Protein AF-A0A480KM09-F1 (afdb_monomer_lite)

pLDDT: mean 70.26, std 23.26, range [28.62, 97.62]

InterPro domains:
  IPR019174 NADH dehydrogenase 1, beta subcomplex, subunit 6 [PF09782] (61-188)
  IPR019174 NADH dehydrogenase 1, beta subcomplex, subunit 6 [PTHR15083] (61-188)

Sequence (188 aa):
MPSHYAQIGAARGQDPSDVVTARRSQVSSQGRFAEGEARVCDRTLVQGRAVSCFLGTGGDMSGYTPDEKLRLQQLRELRRRWLKDQELSPREPVLPPRRVWPMEQFWNKFLQDGAPWKNVIYKTYRHSIFAVTHVLIPVWIIHYYLKYHVTAKPYTVVERKPRIFPGDTILETGEVIPLMKEFPDQHH

Foldseek 3Di:
DDDDDDDDDDDDDDDDDDDDDDDDDDDDDDDDDDDDDDDDDDDDDDDDDDPPPPDDDDDDPPPDDPVRVVVVVVVVVVVVVVVVVPPDDPDDPDDDDDDDDPVVVVLVVQCPVVDPVSVVVVVVVVVVVCCCVVPVVVVVVVVVCCVPPQVVDPPSDDDDDDDDDQQDADPVPRDHHHDDDDDDDPDD

Organism: Sus scrofa (NCBI:txid9823)

Secondary structure (DSSP, 8-state):
--------------------------PPP-PPP---------------------------SS---HHHHHHHHHHHHHHHHHHHHTS--S---PPPPP---HHHHHHHHHGGG--HHHHHHHHHHHHHHHHIIIIIHHHHHHHHHIIIIITTSTTSS-PPPPP--TT-B-TTT-PBPPPPPPP-----

Structure (mmCIF, N/CA/C/O backbone):
data_AF-A0A480KM09-F1
#
_entry.id   AF-A0A480KM09-F1
#
loop_
_atom_site.group_PDB
_atom_site.id
_atom_site.type_symbol
_atom_site.label_atom_id
_atom_site.label_alt_id
_atom_site.label_comp_id
_atom_site.label_asym_id
_atom_site.label_entity_id
_atom_site.label_seq_id
_atom_site.pdbx_PDB_ins_code
_atom_site.Cartn_x
_atom_site.Cartn_y
_atom_site.Cartn_z
_atom_site.occupancy
_atom_site.B_iso_or_equiv
_atom_site.auth_seq_id
_atom_site.auth_comp_id
_atom_site.auth_asym_id
_atom_site.auth_atom_id
_atom_site.pdbx_PDB_model_num
ATOM 1 N N . MET A 1 1 ? 49.896 57.449 6.087 1.00 43.19 1 MET A N 1
ATOM 2 C CA . MET A 1 1 ? 48.524 57.996 6.121 1.00 43.19 1 MET A CA 1
ATOM 3 C C . MET A 1 1 ? 47.572 56.892 6.566 1.00 43.19 1 MET A C 1
ATOM 5 O O . MET A 1 1 ? 47.243 56.053 5.738 1.00 43.19 1 MET A O 1
ATOM 9 N N . PRO A 1 2 ? 47.219 56.809 7.860 1.00 48.69 2 PRO A N 1
ATOM 10 C CA . PRO A 1 2 ? 46.234 55.856 8.366 1.00 48.69 2 PRO A CA 1
ATOM 11 C C . PRO A 1 2 ? 44.839 56.503 8.404 1.00 48.69 2 PRO A C 1
ATOM 13 O O . PRO A 1 2 ? 44.710 57.653 8.818 1.00 48.69 2 PRO A O 1
ATOM 16 N N . SER A 1 3 ? 43.804 55.774 7.982 1.00 47.84 3 SER A N 1
ATOM 17 C CA . SER A 1 3 ? 42.405 56.197 8.121 1.00 47.84 3 SER A CA 1
ATOM 18 C C . SER A 1 3 ? 41.703 55.330 9.165 1.00 47.84 3 SER A C 1
ATOM 20 O O . SER A 1 3 ? 41.771 54.103 9.119 1.00 47.84 3 SER A O 1
ATOM 22 N N . HIS A 1 4 ? 41.074 56.015 10.113 1.00 42.47 4 HIS A N 1
ATOM 23 C CA . HIS A 1 4 ? 40.258 55.521 11.217 1.00 42.47 4 HIS A CA 1
ATOM 24 C C . HIS A 1 4 ? 38.780 55.324 10.801 1.00 42.47 4 HIS A C 1
ATOM 26 O O . HIS A 1 4 ? 38.336 55.933 9.831 1.00 42.47 4 HIS A O 1
ATOM 32 N N . TYR A 1 5 ? 38.029 54.605 11.660 1.00 47.50 5 TYR A N 1
ATOM 33 C CA . TYR A 1 5 ? 36.552 54.467 11.766 1.00 47.50 5 TYR A CA 1
ATOM 34 C C . TYR A 1 5 ? 35.869 53.468 10.801 1.00 47.50 5 TYR A C 1
ATOM 36 O O . TYR A 1 5 ? 36.220 53.399 9.635 1.00 47.50 5 TYR A O 1
ATOM 44 N N . ALA A 1 6 ? 34.867 52.658 11.175 1.00 44.81 6 ALA A N 1
ATOM 45 C CA . ALA A 1 6 ? 34.112 52.462 12.417 1.00 44.81 6 ALA A CA 1
ATOM 46 C C . ALA A 1 6 ? 33.395 51.084 12.407 1.00 44.81 6 ALA A C 1
ATOM 48 O O . ALA A 1 6 ? 33.276 50.427 11.378 1.00 44.81 6 ALA A O 1
ATOM 49 N N . GLN A 1 7 ? 32.934 50.707 13.601 1.00 41.19 7 GLN A N 1
ATOM 50 C CA . GLN A 1 7 ? 32.205 49.516 14.061 1.00 41.19 7 GLN A CA 1
ATOM 51 C C . GLN A 1 7 ? 30.908 49.156 13.310 1.00 41.19 7 GLN A C 1
ATOM 53 O O . GLN A 1 7 ? 30.277 50.029 12.729 1.00 41.19 7 GLN A O 1
ATOM 58 N N . ILE A 1 8 ? 30.490 47.885 13.453 1.00 41.28 8 ILE A N 1
ATOM 59 C CA . ILE A 1 8 ? 29.181 47.323 13.904 1.00 41.28 8 ILE A CA 1
ATOM 60 C C . ILE A 1 8 ? 29.336 45.798 13.656 1.00 41.28 8 ILE A C 1
ATOM 62 O O . ILE A 1 8 ? 29.605 45.393 12.536 1.00 41.28 8 ILE A O 1
ATOM 66 N N . GLY A 1 9 ? 29.363 44.869 14.615 1.00 36.62 9 GLY A N 1
ATOM 67 C CA . GLY A 1 9 ? 28.434 44.640 15.716 1.00 36.62 9 GLY A CA 1
ATOM 68 C C . GLY A 1 9 ? 27.6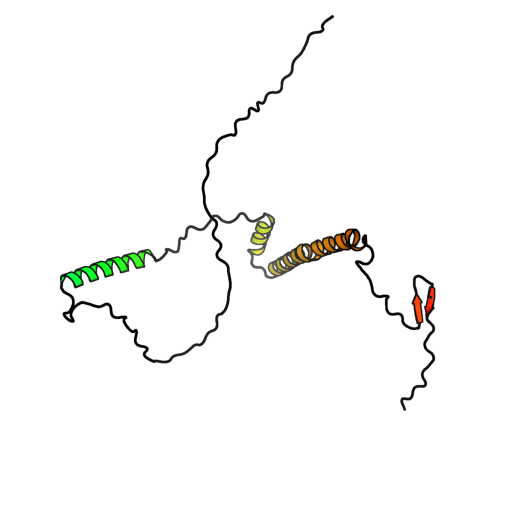08 43.377 15.417 1.00 36.62 9 GLY A C 1
ATOM 69 O O . GLY A 1 9 ? 26.484 43.492 14.947 1.00 36.62 9 GLY A O 1
ATOM 70 N N . ALA A 1 10 ? 28.147 42.176 15.667 1.00 40.09 10 ALA A N 1
ATOM 71 C CA . ALA A 1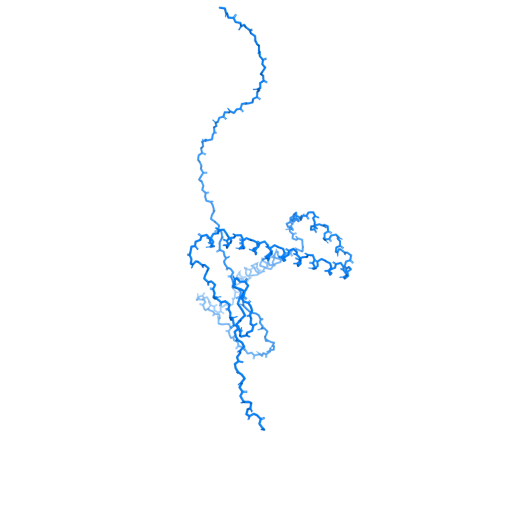 10 ? 27.372 40.931 15.657 1.00 40.09 10 ALA A CA 1
ATOM 72 C C . ALA A 1 10 ? 27.909 39.956 16.715 1.00 40.09 10 ALA A C 1
ATOM 74 O O . ALA A 1 10 ? 28.970 39.355 16.574 1.00 40.09 10 ALA A O 1
ATOM 75 N N . ALA A 1 11 ? 27.155 39.845 17.804 1.00 40.91 11 ALA A N 1
ATOM 76 C CA . ALA A 1 11 ? 27.355 38.886 18.872 1.00 40.91 11 ALA A CA 1
ATOM 77 C C . ALA A 1 11 ? 26.737 37.530 18.501 1.00 40.91 11 ALA A C 1
ATOM 79 O O . ALA A 1 11 ? 25.564 37.478 18.136 1.00 40.91 11 ALA A O 1
ATOM 80 N N . ARG A 1 12 ? 27.481 36.437 18.698 1.00 39.56 12 ARG A N 1
ATOM 81 C CA . ARG A 1 12 ? 27.049 35.268 19.489 1.00 39.56 12 ARG A CA 1
ATOM 82 C C . ARG A 1 12 ? 28.174 34.244 19.565 1.00 39.56 12 ARG A C 1
ATOM 84 O O . ARG A 1 12 ? 28.676 33.788 18.546 1.00 39.56 12 ARG A O 1
ATOM 91 N N . GLY A 1 13 ? 28.551 33.933 20.801 1.00 37.41 13 GLY A N 1
ATOM 92 C CA . GLY A 1 13 ? 29.603 32.992 21.135 1.00 37.41 13 GLY A CA 1
ATOM 93 C C . GLY A 1 13 ? 29.271 31.562 20.726 1.00 37.41 13 GLY A C 1
ATOM 94 O O . GLY A 1 13 ? 28.156 31.076 20.913 1.00 37.41 13 GLY A O 1
ATOM 95 N N . GLN A 1 14 ? 30.294 30.903 20.210 1.00 38.53 14 GLN A N 1
ATOM 96 C CA . GLN A 1 14 ? 30.480 29.469 20.269 1.00 38.53 14 GLN A CA 1
ATOM 97 C C . GLN A 1 14 ? 31.786 29.288 21.022 1.00 38.53 14 GLN A C 1
ATOM 99 O O . GLN A 1 14 ? 32.803 29.813 20.578 1.00 38.53 14 GLN A O 1
ATOM 104 N N . ASP A 1 15 ? 31.743 28.577 22.143 1.00 36.91 15 ASP A N 1
ATOM 105 C CA . ASP A 1 15 ? 32.942 27.930 22.654 1.00 36.91 15 ASP A CA 1
ATOM 106 C C . ASP A 1 15 ? 32.641 26.453 22.949 1.00 36.91 15 ASP A C 1
ATOM 108 O O . ASP A 1 15 ? 31.517 26.124 23.350 1.00 36.91 15 ASP A O 1
ATOM 112 N N . PRO A 1 16 ? 33.606 25.558 22.675 1.00 49.97 16 PRO A N 1
ATOM 113 C CA . PRO A 1 16 ? 33.413 24.121 22.581 1.00 49.97 16 PRO A CA 1
ATOM 114 C C . PRO A 1 16 ? 33.855 23.423 23.871 1.00 49.97 16 PRO A C 1
ATOM 116 O O . PRO A 1 16 ? 34.950 23.670 24.379 1.00 49.97 16 PRO A O 1
ATOM 119 N N . SER A 1 17 ? 33.050 22.506 24.412 1.00 37.66 17 SER A N 1
ATOM 120 C CA . SER A 1 17 ? 33.515 21.590 25.469 1.00 37.66 17 SER A CA 1
ATOM 121 C C . SER A 1 17 ? 32.650 20.326 25.554 1.00 37.66 17 SER A C 1
ATOM 123 O O . SER A 1 17 ? 31.912 20.138 26.512 1.00 37.66 17 SER A O 1
ATOM 125 N N . ASP A 1 18 ? 32.766 19.433 24.569 1.00 34.97 18 ASP A N 1
ATOM 126 C CA . ASP A 1 18 ? 32.239 18.064 24.663 1.00 34.97 18 ASP A CA 1
ATOM 127 C C . ASP A 1 18 ? 33.400 17.066 24.716 1.00 34.97 18 ASP A C 1
ATOM 129 O O . ASP A 1 18 ? 33.858 16.556 23.696 1.00 34.97 18 ASP A O 1
ATOM 133 N N . VAL A 1 19 ? 33.874 16.776 25.929 1.00 46.94 19 VAL A N 1
ATOM 134 C CA . VAL A 1 19 ? 34.605 15.545 26.259 1.00 46.94 19 VAL A CA 1
ATOM 135 C C . VAL A 1 19 ? 34.231 15.174 27.692 1.00 46.94 19 VAL A C 1
ATOM 137 O O . VAL A 1 19 ? 34.624 15.878 28.612 1.00 46.94 19 VAL A O 1
ATOM 140 N N . VAL A 1 20 ? 33.482 14.080 27.881 1.00 41.62 20 VAL A N 1
ATOM 141 C CA . VAL A 1 20 ? 33.712 13.051 28.917 1.00 41.62 20 VAL A CA 1
ATOM 142 C C . VAL A 1 20 ? 32.722 11.888 28.733 1.00 41.62 20 VAL A C 1
ATOM 144 O O . VAL A 1 20 ? 31.513 12.035 28.587 1.00 41.62 20 VAL A O 1
ATOM 147 N N . THR A 1 21 ? 33.323 10.707 28.733 1.00 40.09 21 THR A N 1
ATOM 148 C CA . THR A 1 21 ? 32.829 9.344 28.537 1.00 40.09 21 THR A CA 1
ATOM 149 C C . THR A 1 21 ? 32.043 8.776 29.729 1.00 40.09 21 THR A C 1
ATOM 151 O O . THR A 1 21 ? 32.518 8.879 30.853 1.00 40.09 21 THR A O 1
ATOM 154 N N . ALA A 1 22 ? 30.955 8.027 29.475 1.00 36.47 22 ALA A N 1
ATOM 155 C CA . ALA A 1 22 ? 30.532 6.809 30.213 1.00 36.47 22 ALA A CA 1
ATOM 156 C C . ALA A 1 22 ? 29.313 6.174 29.496 1.00 36.47 22 ALA A C 1
ATOM 158 O O . ALA A 1 22 ? 28.244 6.764 29.441 1.00 36.47 22 ALA A O 1
ATOM 159 N N . ARG A 1 23 ? 29.442 5.091 28.717 1.00 37.97 23 ARG A N 1
ATOM 160 C CA . ARG A 1 23 ? 29.470 3.660 29.102 1.00 37.97 23 ARG A CA 1
ATOM 161 C C . ARG A 1 23 ? 28.280 3.214 29.981 1.00 37.97 23 ARG A C 1
ATOM 163 O O . ARG A 1 23 ? 28.341 3.369 31.192 1.00 37.97 23 ARG A O 1
ATOM 170 N N . ARG A 1 24 ? 27.306 2.502 29.382 1.00 34.34 24 ARG A N 1
ATOM 171 C CA . ARG A 1 24 ? 26.988 1.066 29.633 1.00 34.34 24 ARG A CA 1
ATOM 172 C C . ARG A 1 24 ? 25.489 0.727 29.476 1.00 34.34 24 ARG A C 1
ATOM 174 O O . ARG A 1 24 ? 24.665 1.151 30.267 1.00 34.34 24 ARG A O 1
ATOM 181 N N . SER A 1 25 ? 25.236 -0.158 28.505 1.00 33.28 25 SER A N 1
ATOM 182 C CA . SER A 1 25 ? 24.215 -1.221 28.451 1.00 33.28 25 SER A CA 1
ATOM 183 C C . SER A 1 25 ? 22.726 -0.879 28.581 1.00 33.28 25 SER A C 1
ATOM 185 O O . SER A 1 25 ? 22.243 -0.633 29.674 1.00 33.28 25 SER A O 1
ATOM 187 N N . GLN A 1 26 ? 21.964 -1.181 27.523 1.00 35.34 26 GLN A N 1
ATOM 188 C CA . GLN A 1 26 ? 20.936 -2.224 27.616 1.00 35.34 26 GLN A CA 1
ATOM 189 C C . GLN A 1 26 ? 20.608 -2.812 26.239 1.00 35.34 26 GLN A C 1
ATOM 191 O O . GLN A 1 26 ? 20.484 -2.112 25.239 1.00 35.34 26 GLN A O 1
ATOM 196 N N . VAL A 1 27 ? 20.571 -4.142 26.215 1.00 36.59 27 VAL A N 1
ATOM 197 C CA . VAL A 1 27 ? 20.372 -5.001 25.052 1.00 36.59 27 VAL A CA 1
ATOM 198 C C . VAL A 1 27 ? 18.883 -5.104 24.746 1.00 36.59 27 VAL A C 1
ATOM 200 O O . VAL A 1 27 ? 18.067 -5.345 25.633 1.00 36.59 27 VAL A O 1
ATOM 203 N N . SER A 1 28 ? 18.581 -4.925 23.463 1.00 34.41 28 SER A N 1
ATOM 204 C CA . SER A 1 28 ? 17.284 -5.105 22.829 1.00 34.41 28 SER A CA 1
ATOM 205 C C . SER A 1 28 ? 16.846 -6.565 22.856 1.00 34.41 28 SER A C 1
ATOM 207 O O . SER A 1 28 ? 17.596 -7.480 22.521 1.00 34.41 28 SER A O 1
ATOM 209 N N . SER A 1 29 ? 15.576 -6.729 23.191 1.00 35.38 29 SER A N 1
ATOM 210 C CA . SER A 1 29 ? 14.721 -7.875 22.939 1.00 35.38 29 SER A CA 1
ATOM 211 C C . SER A 1 29 ? 14.663 -8.231 21.448 1.00 35.38 29 SER A C 1
ATOM 213 O O . SER A 1 29 ? 14.560 -7.359 20.584 1.00 35.38 29 SER A O 1
ATOM 215 N N . GLN A 1 30 ? 14.682 -9.531 21.151 1.00 31.77 30 GLN A N 1
ATOM 216 C CA . GLN A 1 30 ? 14.296 -10.082 19.853 1.00 31.77 30 GLN A CA 1
ATOM 217 C C . GLN A 1 30 ? 13.555 -11.408 20.092 1.00 31.77 30 GLN A C 1
ATOM 219 O O . GLN A 1 30 ? 14.161 -12.467 20.220 1.00 31.77 30 GLN A O 1
ATOM 224 N N . GLY A 1 31 ? 12.227 -11.326 20.211 1.00 29.80 31 GLY A N 1
ATOM 225 C CA . GLY A 1 31 ? 11.305 -12.461 20.168 1.00 29.80 31 GLY A CA 1
ATOM 226 C C . GLY A 1 31 ? 10.630 -12.492 18.801 1.00 29.80 31 GLY A C 1
ATOM 227 O O . GLY A 1 31 ? 10.033 -11.502 18.381 1.00 29.80 31 GLY A O 1
ATOM 228 N N . ARG A 1 32 ? 10.805 -13.602 18.085 1.00 31.94 32 ARG A N 1
ATOM 229 C CA . ARG A 1 32 ? 10.383 -13.830 16.702 1.00 31.94 32 ARG A CA 1
ATOM 230 C C . ARG A 1 32 ? 9.040 -14.577 16.688 1.00 31.94 32 ARG A C 1
ATOM 232 O O . ARG A 1 32 ? 8.848 -15.511 17.458 1.00 31.94 32 ARG A O 1
ATOM 239 N N . PHE A 1 33 ? 8.155 -14.117 15.808 1.00 30.61 33 PHE A N 1
ATOM 240 C CA . PHE A 1 33 ? 6.847 -14.655 15.417 1.00 30.61 33 PHE A CA 1
ATOM 241 C C . PHE A 1 33 ? 6.922 -16.020 14.702 1.00 30.61 33 PHE A C 1
ATOM 243 O O . PHE A 1 33 ? 7.859 -16.225 13.930 1.00 30.61 33 PHE A O 1
ATOM 250 N N . ALA A 1 34 ? 5.892 -16.859 14.900 1.00 31.73 34 ALA A N 1
ATOM 251 C CA . ALA A 1 34 ? 5.140 -17.676 13.911 1.00 31.73 34 ALA A CA 1
ATOM 252 C C . ALA A 1 34 ? 4.219 -18.645 14.701 1.00 31.73 34 ALA A C 1
ATOM 254 O O . ALA A 1 34 ? 4.720 -19.387 15.539 1.00 31.73 34 ALA A O 1
ATOM 255 N N . GLU A 1 35 ? 2.889 -18.495 14.737 1.00 33.25 35 GLU A N 1
ATOM 256 C CA . GLU A 1 35 ? 1.835 -18.771 13.726 1.00 33.25 35 GLU A CA 1
ATOM 257 C C . GLU A 1 35 ? 1.414 -20.250 13.575 1.00 33.25 35 GLU A C 1
ATOM 259 O O . GLU A 1 35 ? 2.249 -21.129 13.395 1.00 33.25 35 GLU A O 1
ATOM 264 N N . GLY A 1 36 ? 0.084 -20.459 13.572 1.00 30.16 36 GLY A N 1
ATOM 265 C CA . GLY A 1 36 ? -0.646 -21.699 13.241 1.00 30.16 36 GLY A CA 1
ATOM 266 C C . GLY A 1 36 ? -1.020 -22.537 14.472 1.00 30.16 36 GLY A C 1
ATOM 267 O O . GLY A 1 36 ? -0.167 -22.828 15.291 1.00 30.16 36 GLY A O 1
ATOM 268 N N . GLU A 1 37 ? -2.248 -22.988 14.724 1.00 31.09 37 GLU A N 1
ATOM 269 C CA . GLU A 1 37 ? -3.439 -23.136 13.894 1.00 31.09 37 GLU A CA 1
ATOM 270 C C . GLU A 1 37 ? -4.608 -23.484 14.847 1.00 31.09 37 GLU A C 1
ATOM 272 O O . GLU A 1 37 ? -4.415 -24.193 15.836 1.00 31.09 37 GLU A O 1
ATOM 277 N N . ALA A 1 38 ? -5.817 -22.986 14.584 1.00 37.34 38 ALA A N 1
ATOM 278 C CA . ALA A 1 38 ? -7.008 -23.276 15.382 1.00 37.34 38 ALA A CA 1
ATOM 279 C C . ALA A 1 38 ? -8.089 -23.929 14.513 1.00 37.34 38 ALA A C 1
ATOM 281 O O . ALA A 1 38 ? -8.598 -23.272 13.609 1.00 37.34 38 ALA A O 1
ATOM 282 N N . ARG A 1 39 ? -8.492 -25.167 14.840 1.00 31.14 39 ARG A N 1
ATOM 283 C CA . ARG A 1 39 ? -9.842 -25.747 14.638 1.00 31.14 39 ARG A CA 1
ATOM 284 C C . ARG A 1 39 ? -10.043 -26.868 15.667 1.00 31.14 39 ARG A C 1
ATOM 286 O O . ARG A 1 39 ? -9.277 -27.817 15.700 1.00 31.14 39 ARG A O 1
ATOM 293 N N . VAL A 1 40 ? -10.891 -26.670 16.676 1.00 39.47 40 VAL A N 1
ATOM 294 C CA . VAL A 1 40 ? -12.303 -27.105 16.727 1.00 39.47 40 VAL A CA 1
ATOM 295 C C . VAL A 1 40 ? -12.479 -28.605 16.449 1.00 39.47 40 VAL A C 1
ATOM 297 O O . VAL A 1 40 ? -12.576 -29.025 15.300 1.00 39.47 40 VAL A O 1
ATOM 300 N N . CYS A 1 41 ? -12.626 -29.382 17.525 1.00 28.62 41 CYS A N 1
ATOM 301 C CA . CYS A 1 41 ? -13.571 -30.492 17.585 1.00 28.62 41 CYS A CA 1
ATOM 302 C C . CYS A 1 41 ? -14.257 -30.478 18.952 1.00 28.62 41 CYS A C 1
ATOM 304 O O . CYS A 1 41 ? -13.626 -30.479 20.006 1.00 28.62 41 CYS A O 1
ATOM 306 N N . ASP A 1 42 ? -15.570 -30.374 18.851 1.00 33.38 42 ASP A N 1
ATOM 307 C CA . ASP A 1 42 ? -16.570 -30.433 19.896 1.00 33.38 42 ASP A CA 1
ATOM 308 C C . ASP A 1 42 ? -16.702 -31.871 20.438 1.00 33.38 42 ASP A C 1
ATOM 310 O O . ASP A 1 42 ? -16.251 -32.825 19.804 1.00 33.38 42 ASP A O 1
ATOM 314 N N . ARG A 1 43 ? -17.434 -32.006 21.548 1.00 35.78 43 ARG A N 1
ATOM 315 C CA . ARG A 1 43 ? -18.004 -33.246 22.115 1.00 35.78 43 ARG A CA 1
ATOM 316 C C . ARG A 1 43 ? -17.111 -34.227 22.886 1.00 35.78 43 ARG A C 1
ATOM 318 O O . ARG A 1 43 ? -16.423 -35.082 22.348 1.00 35.78 43 ARG A O 1
ATOM 325 N N . THR A 1 44 ? -17.351 -34.186 24.200 1.00 42.41 44 THR A N 1
ATOM 326 C CA . THR A 1 44 ? -17.763 -35.326 25.039 1.00 42.41 44 THR A CA 1
ATOM 327 C C . THR A 1 44 ? -17.066 -36.661 24.788 1.00 42.41 44 THR A C 1
ATOM 329 O O . THR A 1 44 ? -17.488 -37.412 23.914 1.00 42.41 44 THR A O 1
ATOM 332 N N . LEU A 1 45 ? -16.181 -37.062 25.702 1.00 34.94 45 LEU A N 1
ATOM 333 C CA . LEU A 1 4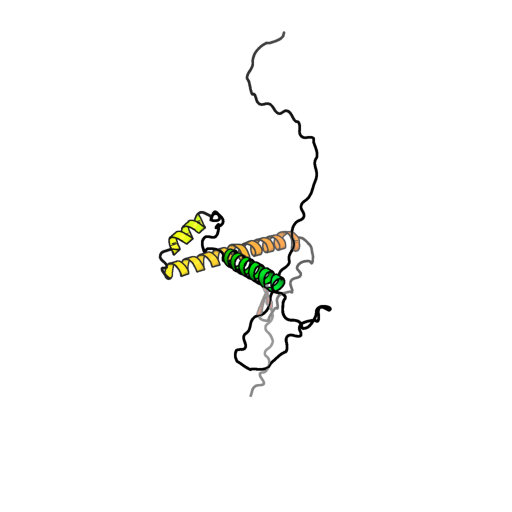5 ? -16.373 -38.346 26.372 1.00 34.94 45 LEU A CA 1
ATOM 334 C C . LEU A 1 45 ? -15.535 -38.456 27.643 1.00 34.94 45 LEU A C 1
ATOM 336 O O . LEU A 1 45 ? -14.333 -38.211 27.676 1.00 34.94 45 LEU A O 1
ATOM 340 N N . VAL A 1 46 ? -16.249 -38.845 28.689 1.00 47.34 46 VAL A N 1
ATOM 341 C CA . VAL A 1 46 ? -15.775 -39.475 29.912 1.00 47.34 46 VAL A CA 1
ATOM 342 C C . VAL A 1 46 ? -14.638 -40.446 29.600 1.00 47.34 46 VAL A C 1
ATOM 344 O O . VAL A 1 46 ? -14.884 -41.496 29.018 1.00 47.34 46 VAL A O 1
ATOM 347 N N . GLN A 1 47 ? -13.417 -40.155 30.045 1.00 36.00 47 GLN A N 1
ATOM 348 C CA . GLN A 1 47 ? -12.502 -41.224 30.431 1.00 36.00 47 GLN A CA 1
ATOM 349 C C . GLN A 1 47 ? -11.386 -40.702 31.322 1.00 36.00 47 GLN A C 1
ATOM 351 O O . GLN A 1 47 ? -10.628 -39.802 30.966 1.00 36.00 47 GLN A O 1
ATOM 356 N N . GLY A 1 48 ? -11.332 -41.286 32.518 1.00 44.28 48 GLY A N 1
ATOM 357 C CA . GLY A 1 48 ? -10.338 -40.996 33.527 1.00 44.28 48 GLY A CA 1
ATOM 358 C C . GLY A 1 48 ? -8.928 -41.122 32.969 1.00 44.28 48 GLY A C 1
ATOM 359 O O . GLY A 1 48 ? -8.533 -42.152 32.427 1.00 44.28 48 GLY A O 1
ATOM 360 N N . ARG A 1 49 ? -8.148 -40.066 33.163 1.00 33.44 49 ARG A N 1
ATOM 361 C CA . ARG A 1 49 ? -6.697 -40.144 33.143 1.00 33.44 49 ARG A CA 1
ATOM 362 C C . ARG A 1 49 ? -6.217 -39.620 34.478 1.00 33.44 49 ARG A C 1
ATOM 364 O O . ARG A 1 49 ? -6.373 -38.445 34.798 1.00 33.44 49 ARG A O 1
ATOM 371 N N . ALA A 1 50 ? -5.732 -40.564 35.273 1.00 38.75 50 ALA A N 1
ATOM 372 C CA . ALA A 1 50 ? -5.120 -40.341 36.561 1.00 38.75 50 ALA A CA 1
ATOM 373 C C . ALA A 1 50 ? -4.085 -39.220 36.449 1.00 38.75 50 ALA A C 1
ATOM 375 O O . ALA A 1 50 ? -3.111 -39.328 35.700 1.00 38.75 50 ALA A O 1
ATOM 376 N N . VAL A 1 51 ? -4.297 -38.149 37.211 1.00 39.50 51 VAL A N 1
ATOM 377 C CA . VAL A 1 51 ? -3.213 -37.236 37.548 1.00 39.50 51 VAL A CA 1
ATOM 378 C C . VAL A 1 51 ? -2.307 -38.029 38.477 1.00 39.50 51 VAL A C 1
ATOM 380 O O . VAL A 1 51 ? -2.595 -38.210 39.657 1.00 39.50 51 VAL A O 1
ATOM 383 N N . SER A 1 52 ? -1.251 -38.581 37.888 1.00 39.94 52 SER A N 1
ATOM 384 C CA . SER A 1 52 ? -0.101 -39.112 38.599 1.00 39.94 52 SER A CA 1
ATOM 385 C C . SER A 1 52 ? 0.498 -37.969 39.411 1.00 39.94 52 SER A C 1
ATOM 387 O O . SER A 1 52 ? 1.276 -37.166 38.894 1.00 39.94 52 SER A O 1
ATOM 389 N N . CYS A 1 53 ? 0.100 -37.874 40.679 1.00 37.06 53 CYS A N 1
ATOM 390 C CA . CYS A 1 53 ? 0.803 -37.087 41.675 1.00 37.06 53 CYS A CA 1
ATOM 391 C C . CYS A 1 53 ? 2.211 -37.669 41.777 1.00 37.06 53 CYS A C 1
ATOM 393 O O . CYS A 1 53 ? 2.408 -38.748 42.333 1.00 37.06 53 CYS A O 1
ATOM 395 N N . PHE A 1 54 ? 3.176 -36.981 41.169 1.00 35.78 54 PHE A N 1
ATOM 396 C CA . PHE A 1 54 ? 4.584 -37.288 41.352 1.00 35.78 54 PHE A CA 1
ATOM 397 C C . PHE A 1 54 ? 4.878 -37.287 42.854 1.00 35.78 54 PHE A C 1
ATOM 399 O O . PHE A 1 54 ? 4.670 -36.290 43.546 1.00 35.78 54 PHE A O 1
ATOM 406 N N . LEU A 1 55 ? 5.298 -38.456 43.330 1.00 45.94 55 LEU A N 1
ATOM 407 C CA . LEU A 1 55 ? 5.705 -38.749 44.693 1.00 45.94 55 LEU A CA 1
ATOM 408 C C . LEU A 1 55 ? 6.820 -37.791 45.124 1.00 45.94 55 LEU A C 1
ATOM 410 O O . LEU A 1 55 ? 7.968 -37.926 44.704 1.00 45.94 55 LEU A O 1
ATOM 414 N N . GLY A 1 56 ? 6.467 -36.840 45.985 1.00 36.72 56 GLY A N 1
ATOM 415 C CA . GLY A 1 56 ? 7.398 -36.213 46.911 1.00 36.72 56 GLY A CA 1
ATOM 416 C C . GLY A 1 56 ? 7.509 -37.107 48.141 1.00 36.72 56 GLY A C 1
ATOM 417 O O . GLY A 1 56 ? 6.532 -37.324 48.850 1.00 36.72 56 GLY A O 1
ATOM 418 N N . THR A 1 57 ? 8.686 -37.680 48.336 1.00 55.00 57 THR A N 1
ATOM 419 C CA . THR A 1 57 ? 9.051 -38.570 49.437 1.00 55.00 57 THR A CA 1
ATOM 420 C C . THR A 1 57 ? 9.000 -37.871 50.798 1.00 55.00 57 THR A C 1
ATOM 422 O O . THR A 1 57 ? 9.635 -36.832 50.967 1.00 55.00 57 THR A O 1
ATOM 425 N N . GLY A 1 58 ? 8.358 -38.520 51.775 1.00 53.72 58 GLY A N 1
ATOM 426 C CA . GLY A 1 58 ? 8.604 -38.328 53.209 1.00 53.72 58 GLY A CA 1
ATOM 427 C C . GLY A 1 58 ? 7.493 -37.600 53.967 1.00 53.72 58 GLY A C 1
ATOM 428 O O . GLY A 1 58 ? 7.447 -36.375 53.962 1.00 53.72 58 GLY A O 1
ATOM 429 N N . GLY A 1 59 ? 6.645 -38.356 54.668 1.00 50.62 59 GLY A N 1
ATOM 430 C CA . GLY A 1 59 ? 5.701 -37.818 55.652 1.00 50.62 59 GLY A CA 1
ATOM 431 C C . GLY A 1 59 ? 4.425 -38.645 55.751 1.00 50.62 59 GLY A C 1
ATOM 432 O O . GLY A 1 59 ? 3.655 -38.708 54.802 1.00 50.62 59 GLY A O 1
ATOM 433 N N . ASP A 1 60 ? 4.258 -39.295 56.896 1.00 42.47 60 ASP A N 1
ATOM 434 C CA . ASP A 1 60 ? 3.220 -40.239 57.304 1.00 42.47 60 ASP A CA 1
ATOM 435 C C . ASP A 1 60 ? 1.779 -39.984 56.824 1.00 42.47 60 ASP A C 1
ATOM 437 O O . ASP A 1 60 ? 1.285 -38.863 56.740 1.00 42.47 60 ASP A O 1
ATOM 441 N N . MET A 1 61 ? 1.040 -41.086 56.656 1.00 48.88 61 MET A N 1
ATOM 442 C CA . MET A 1 61 ? -0.420 -41.143 56.466 1.00 48.88 61 MET A CA 1
ATOM 443 C C . MET A 1 61 ? -1.225 -40.662 57.698 1.00 48.88 61 MET A C 1
ATOM 445 O O . MET A 1 61 ? -2.429 -40.910 57.793 1.00 48.88 61 MET A O 1
ATOM 449 N N . SER A 1 62 ? -0.593 -39.985 58.661 1.00 60.25 62 SER A N 1
ATOM 450 C CA . SER A 1 62 ? -1.290 -39.295 59.741 1.00 60.25 62 SER A CA 1
ATOM 451 C C . SER A 1 62 ? -1.824 -37.978 59.194 1.00 60.25 62 SER A C 1
ATOM 453 O O . SER A 1 62 ? -1.058 -37.119 58.764 1.00 60.25 62 SER A O 1
ATOM 455 N N . GLY A 1 63 ? -3.148 -37.825 59.175 1.00 71.25 63 GLY A N 1
ATOM 456 C CA . GLY A 1 63 ? -3.788 -36.599 58.709 1.00 71.25 63 GLY A CA 1
ATOM 457 C C . GLY A 1 63 ? -3.184 -35.345 59.347 1.00 71.25 63 GLY A C 1
ATOM 458 O O . GLY A 1 63 ? -2.740 -35.386 60.491 1.00 71.25 63 GLY A O 1
ATOM 459 N N . TYR A 1 64 ? -3.207 -34.242 58.592 1.00 69.62 64 TYR A N 1
ATOM 460 C CA . TYR A 1 64 ? -2.615 -32.954 58.961 1.00 69.62 64 TYR A CA 1
ATOM 461 C C . TYR A 1 64 ? -2.707 -32.645 60.461 1.00 69.62 64 TYR A C 1
ATOM 463 O O . TYR A 1 64 ? -3.806 -32.632 61.041 1.00 69.62 64 TYR A O 1
ATOM 471 N N . THR A 1 65 ? -1.562 -32.328 61.057 1.00 82.69 65 THR A N 1
ATOM 472 C CA . THR A 1 65 ? -1.491 -31.797 62.419 1.00 82.69 65 THR A CA 1
ATOM 473 C C . THR A 1 65 ? -2.282 -30.479 62.502 1.00 82.69 65 THR A C 1
ATOM 475 O O . THR A 1 65 ? -2.471 -29.796 61.485 1.00 82.69 65 THR A O 1
ATOM 478 N N . PRO A 1 66 ? -2.828 -30.106 63.676 1.00 83.06 66 PRO A N 1
ATOM 479 C CA . PRO A 1 66 ? -3.645 -28.894 63.804 1.00 83.06 66 PRO A CA 1
ATOM 480 C C . PRO A 1 66 ? -2.917 -27.625 63.322 1.00 83.06 66 PRO A C 1
ATOM 482 O O . PRO A 1 66 ? -3.542 -26.771 62.689 1.00 83.06 66 PRO A O 1
ATOM 485 N N . ASP A 1 67 ? -1.599 -27.548 63.505 1.00 85.50 67 ASP A N 1
ATOM 486 C CA . ASP A 1 67 ? -0.778 -26.409 63.082 1.00 85.50 67 ASP A CA 1
ATOM 487 C C . ASP A 1 67 ? -0.586 -26.347 61.557 1.00 85.50 67 ASP A C 1
ATOM 489 O O . ASP A 1 67 ? -0.624 -25.271 60.954 1.00 85.50 67 ASP A O 1
ATOM 493 N N . GLU A 1 68 ? -0.460 -27.498 60.889 1.00 87.94 68 GLU A N 1
ATOM 494 C CA . GLU A 1 68 ? -0.396 -27.573 59.424 1.00 87.94 68 GLU A CA 1
ATOM 495 C C . GLU A 1 68 ? -1.730 -27.189 58.781 1.00 87.94 68 GLU A C 1
ATOM 497 O O . GLU A 1 68 ? -1.751 -26.496 57.760 1.00 87.94 68 GLU A O 1
ATOM 502 N N . LYS A 1 69 ? -2.854 -27.581 59.395 1.00 87.44 69 LYS A N 1
ATOM 503 C CA . LYS A 1 69 ? -4.192 -27.159 58.949 1.00 87.44 69 LYS A CA 1
ATOM 504 C C . LYS A 1 69 ? -4.348 -25.647 59.058 1.00 87.44 69 LYS A C 1
ATOM 506 O O . LYS A 1 69 ? -4.795 -25.022 58.095 1.00 87.44 69 LYS A O 1
ATOM 511 N N . LEU A 1 70 ? -3.933 -25.065 60.186 1.00 91.38 70 LEU A N 1
ATOM 512 C CA . LEU A 1 70 ? -3.973 -23.621 60.408 1.00 91.38 70 LEU A CA 1
ATOM 513 C C . LEU A 1 70 ? -3.118 -22.883 59.369 1.00 91.38 70 LEU A C 1
ATOM 515 O O . LEU A 1 70 ? -3.588 -21.943 58.725 1.00 91.38 70 LEU A O 1
ATOM 519 N N . ARG A 1 71 ? -1.896 -23.363 59.124 1.00 91.19 71 ARG A N 1
ATOM 520 C CA . ARG A 1 71 ? -0.985 -22.798 58.121 1.00 91.19 71 ARG A CA 1
ATOM 521 C C . ARG A 1 71 ? -1.548 -22.881 56.701 1.00 91.19 71 ARG A C 1
ATOM 523 O O . ARG A 1 71 ? -1.465 -21.917 55.942 1.00 91.19 71 ARG A O 1
ATOM 530 N N . LEU A 1 72 ? -2.135 -24.013 56.317 1.00 93.44 72 LEU A N 1
ATOM 531 C CA . LEU A 1 72 ? -2.737 -24.181 54.991 1.00 93.44 72 LEU A CA 1
ATOM 532 C C . LEU A 1 72 ? -3.985 -23.322 54.807 1.00 93.44 72 LEU A C 1
ATOM 534 O O . LEU A 1 72 ? -4.232 -22.828 53.707 1.00 93.44 72 LEU A O 1
ATOM 538 N N . GLN A 1 73 ? -4.763 -23.123 55.868 1.00 91.94 73 GLN A N 1
ATOM 539 C CA . GLN A 1 73 ? -5.915 -22.235 55.848 1.00 91.94 73 GLN A CA 1
ATOM 540 C C . GLN A 1 73 ? -5.480 -20.779 55.650 1.00 91.94 73 GLN A C 1
ATOM 542 O O . GLN A 1 73 ? -5.996 -20.114 54.751 1.00 91.94 73 GLN A O 1
ATOM 547 N N . GLN A 1 74 ? -4.448 -20.338 56.373 1.00 93.75 74 GLN A N 1
ATOM 548 C CA . GLN A 1 74 ? -3.841 -19.016 56.193 1.00 93.75 74 GLN A CA 1
ATOM 549 C C . GLN A 1 74 ? -3.312 -18.817 54.764 1.00 93.75 74 GLN A C 1
ATOM 551 O O . GLN A 1 74 ? -3.630 -17.823 54.112 1.00 93.75 74 GLN A O 1
ATOM 556 N N . LEU A 1 75 ? -2.566 -19.786 54.221 1.00 95.12 75 LEU A N 1
ATOM 557 C CA . LEU A 1 75 ? -2.063 -19.720 52.843 1.00 95.12 75 LEU A CA 1
ATOM 558 C C . LEU A 1 75 ? -3.192 -19.699 51.808 1.00 95.12 75 LEU A C 1
ATOM 560 O O . LEU A 1 75 ? -3.100 -18.996 50.802 1.00 95.12 75 LEU A O 1
ATOM 564 N N . ARG A 1 76 ? -4.277 -20.441 52.047 1.00 94.12 76 ARG A N 1
ATOM 565 C CA . ARG A 1 76 ? -5.442 -20.474 51.157 1.00 94.12 76 ARG A CA 1
ATOM 566 C C . ARG A 1 76 ? -6.188 -19.141 51.158 1.00 94.12 76 ARG A C 1
ATOM 568 O O . ARG A 1 76 ? -6.625 -18.698 50.098 1.00 94.12 76 ARG A O 1
ATOM 575 N N . GLU A 1 77 ? -6.307 -18.489 52.309 1.00 94.69 77 GLU A N 1
ATOM 576 C CA . GLU A 1 77 ? -6.897 -17.153 52.426 1.00 94.69 77 GLU A CA 1
ATOM 577 C C . GLU A 1 77 ? -6.045 -16.089 51.727 1.00 94.69 77 GLU A C 1
ATOM 579 O O . GLU A 1 77 ? -6.577 -15.310 50.933 1.00 94.69 77 GLU A O 1
ATOM 584 N N . LEU A 1 78 ? -4.723 -16.111 51.931 1.00 96.12 78 LEU A N 1
ATOM 585 C CA . LEU A 1 78 ? -3.787 -15.228 51.228 1.00 96.12 78 LEU A CA 1
ATOM 586 C C . LEU A 1 78 ? -3.839 -15.446 49.714 1.00 96.12 78 LEU A C 1
ATOM 588 O O . LEU A 1 78 ? -3.907 -14.486 48.951 1.00 96.12 78 LEU A O 1
ATOM 592 N N . ARG A 1 79 ? -3.881 -16.706 49.265 1.00 94.75 79 ARG A N 1
ATOM 593 C CA . ARG A 1 79 ? -3.952 -17.040 47.840 1.00 94.75 79 ARG A CA 1
ATOM 594 C C . ARG A 1 79 ? -5.250 -16.562 47.199 1.00 94.75 79 ARG A C 1
ATOM 596 O O . ARG A 1 79 ? -5.211 -16.077 46.075 1.00 94.75 79 ARG A O 1
ATOM 603 N N . ARG A 1 80 ? -6.388 -16.678 47.890 1.00 93.62 80 ARG A N 1
ATOM 604 C CA . ARG A 1 80 ? -7.684 -16.188 47.389 1.00 93.62 80 ARG A CA 1
ATOM 605 C C . ARG A 1 80 ? -7.710 -14.667 47.268 1.00 93.62 80 ARG A C 1
ATOM 607 O O . ARG A 1 80 ? -8.220 -14.165 46.276 1.00 93.62 80 ARG A O 1
ATOM 614 N N . ARG A 1 81 ? -7.137 -13.950 48.241 1.00 92.44 81 ARG A N 1
ATOM 615 C CA . ARG A 1 81 ? -7.000 -12.486 48.183 1.00 92.44 81 ARG A CA 1
ATOM 616 C C . ARG A 1 81 ? -6.069 -12.065 47.049 1.00 92.44 81 ARG A C 1
ATOM 618 O O . ARG A 1 81 ? -6.470 -11.270 46.218 1.00 92.44 81 ARG A O 1
ATOM 625 N N . TRP A 1 82 ? -4.913 -12.714 46.924 1.00 93.50 82 TRP A N 1
ATOM 626 C CA . TRP A 1 82 ? -3.977 -12.466 45.827 1.00 93.50 82 TRP A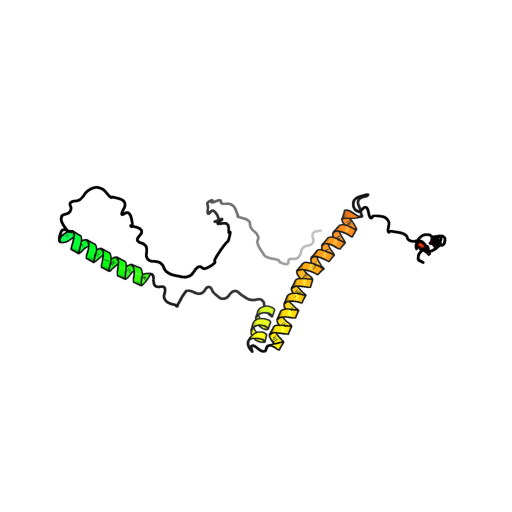 CA 1
ATOM 627 C C . TRP A 1 82 ? -4.598 -12.705 44.446 1.00 93.50 82 TRP A C 1
ATOM 629 O O . TRP A 1 82 ? -4.406 -11.904 43.543 1.00 93.50 82 TRP A O 1
ATOM 639 N N . LEU A 1 83 ? -5.350 -13.797 44.265 1.00 91.25 83 LEU A N 1
ATOM 640 C CA . LEU A 1 83 ? -6.035 -14.083 42.999 1.00 91.25 83 LEU A CA 1
ATOM 641 C C . LEU A 1 83 ? -7.112 -13.044 42.681 1.00 91.25 83 LEU A C 1
ATOM 643 O O . LEU A 1 83 ? -7.261 -12.672 41.524 1.00 91.25 83 LEU A O 1
ATOM 647 N N . LYS A 1 84 ? -7.815 -12.553 43.704 1.00 89.62 84 LYS A N 1
ATOM 648 C CA . LYS A 1 84 ? -8.791 -11.472 43.565 1.00 89.62 84 LYS A CA 1
ATOM 649 C C . LYS A 1 84 ? -8.125 -10.144 43.191 1.00 89.62 84 LYS A C 1
ATOM 651 O O . LYS A 1 84 ? -8.666 -9.404 42.385 1.00 89.62 84 LYS A O 1
ATOM 656 N N . ASP A 1 85 ? -6.926 -9.882 43.704 1.00 90.62 85 ASP A N 1
ATOM 657 C CA . ASP A 1 85 ? -6.143 -8.686 43.370 1.00 90.62 85 ASP A CA 1
ATOM 658 C C . ASP A 1 85 ? -5.530 -8.741 41.954 1.00 90.62 85 ASP A C 1
ATOM 660 O O . ASP A 1 85 ? -5.082 -7.721 41.436 1.00 90.62 85 ASP A O 1
ATOM 664 N N . GLN A 1 86 ? -5.510 -9.916 41.309 1.00 84.38 86 GLN A N 1
ATOM 665 C CA . GLN A 1 86 ? -5.131 -10.065 39.895 1.00 84.38 86 GLN A CA 1
ATOM 666 C C . GLN A 1 86 ? -6.293 -9.799 38.928 1.00 84.38 86 GLN A C 1
ATOM 668 O O . GLN A 1 86 ? -6.068 -9.725 37.719 1.00 84.38 86 GLN A O 1
ATOM 673 N N . GLU A 1 87 ? -7.528 -9.661 39.420 1.00 82.06 87 GLU A N 1
ATOM 674 C CA . GLU A 1 87 ? -8.652 -9.246 38.585 1.00 82.06 87 GLU A CA 1
ATOM 675 C C . GLU A 1 87 ? -8.476 -7.764 38.240 1.00 82.06 87 GLU A C 1
ATOM 677 O O . GLU A 1 87 ? -8.725 -6.864 39.044 1.00 82.06 87 GLU A O 1
ATOM 682 N N . LEU A 1 88 ? -7.979 -7.506 37.030 1.00 75.69 88 LEU A N 1
ATOM 683 C CA . LEU A 1 88 ? -7.751 -6.151 36.556 1.00 75.69 88 LEU A CA 1
ATOM 684 C C . LEU A 1 88 ? -9.099 -5.434 36.416 1.00 75.69 88 LEU A C 1
ATOM 686 O O . LEU A 1 88 ? -10.011 -5.908 35.735 1.00 75.69 88 LEU A O 1
ATOM 690 N N . SER A 1 89 ? -9.240 -4.279 37.067 1.00 73.94 89 SER A N 1
ATOM 691 C CA . SER A 1 89 ? -10.430 -3.451 36.881 1.00 73.94 89 SER A CA 1
ATOM 692 C C . SER A 1 89 ? -10.514 -2.980 35.419 1.00 73.94 89 SER A C 1
ATOM 694 O O . SER A 1 89 ? -9.468 -2.705 34.831 1.00 73.94 89 SER A O 1
ATOM 696 N N . PRO A 1 90 ? -11.713 -2.768 34.844 1.00 76.62 90 PRO A N 1
ATOM 697 C CA . PRO A 1 90 ? -11.870 -2.311 33.454 1.00 76.62 90 PRO A CA 1
ATOM 698 C C . PRO A 1 90 ? -11.202 -0.965 33.121 1.00 76.62 90 PRO A C 1
ATOM 700 O O . PRO A 1 90 ? -11.214 -0.527 31.973 1.00 76.62 90 PRO A O 1
ATOM 703 N N . ARG A 1 91 ? -10.674 -0.258 34.126 1.00 75.25 91 ARG A N 1
ATOM 704 C CA . ARG A 1 91 ? -9.926 0.987 33.969 1.00 75.25 91 ARG A CA 1
ATOM 705 C C . ARG A 1 91 ? -8.443 0.678 33.825 1.00 75.25 91 ARG A C 1
ATOM 707 O O . ARG A 1 91 ? -7.672 0.787 34.774 1.00 75.25 91 ARG A O 1
ATOM 714 N N . GLU A 1 92 ? -8.065 0.305 32.615 1.00 74.50 92 GLU A N 1
ATOM 715 C CA . GLU A 1 92 ? -6.664 0.210 32.226 1.00 74.50 92 GLU A CA 1
ATOM 716 C C . GLU A 1 92 ? -6.082 1.611 31.975 1.00 74.50 92 GLU A C 1
ATOM 718 O O . GLU A 1 92 ? -6.787 2.496 31.471 1.00 74.50 92 GLU A O 1
ATOM 723 N N . PRO A 1 93 ? -4.798 1.849 32.294 1.00 73.94 93 PRO A N 1
ATOM 724 C CA . PRO A 1 93 ? -4.099 3.039 31.836 1.00 73.94 93 PRO A CA 1
ATOM 725 C C . PRO A 1 93 ? -3.926 2.955 30.316 1.00 73.94 93 PRO A C 1
ATOM 727 O O . PRO A 1 93 ? -2.999 2.331 29.800 1.00 73.94 93 PRO A O 1
ATOM 730 N N . VAL A 1 94 ? -4.851 3.576 29.588 1.00 78.62 94 VAL A N 1
ATOM 731 C CA . VAL A 1 94 ? -4.799 3.650 28.128 1.00 78.62 94 VAL A CA 1
ATOM 732 C C . VAL A 1 94 ? -3.650 4.571 27.731 1.00 78.62 94 VAL A C 1
ATOM 734 O O . VAL A 1 94 ? -3.533 5.693 28.230 1.00 78.62 94 VAL A O 1
ATOM 737 N N . LEU A 1 95 ? -2.796 4.101 26.820 1.00 82.44 95 LEU A N 1
ATOM 738 C CA . LEU A 1 95 ? -1.781 4.951 26.208 1.00 82.44 95 LEU A CA 1
ATOM 739 C C . LEU A 1 95 ? -2.454 6.185 25.589 1.00 82.44 95 LEU A C 1
ATOM 741 O O . LEU A 1 95 ? -3.542 6.064 25.016 1.00 82.44 95 LEU A O 1
ATOM 745 N N . PRO A 1 96 ? -1.830 7.374 25.668 1.00 83.06 96 PRO A N 1
ATOM 746 C CA . PRO A 1 96 ? -2.399 8.553 25.039 1.00 83.06 96 PRO A CA 1
ATOM 747 C C . PRO A 1 96 ? -2.649 8.271 23.550 1.00 83.06 96 PRO A C 1
ATOM 749 O O . PRO A 1 96 ? -1.837 7.594 22.905 1.00 83.06 96 PRO A O 1
ATOM 752 N N . PRO A 1 97 ? -3.762 8.768 22.986 1.00 82.81 97 PRO A N 1
ATOM 753 C CA . PRO A 1 97 ? -4.117 8.485 21.607 1.00 82.81 97 PRO A CA 1
ATOM 754 C C . PRO A 1 97 ? -2.987 8.926 20.677 1.00 82.81 97 PRO A C 1
ATOM 756 O O . PRO A 1 97 ? -2.486 10.054 20.754 1.00 82.81 97 PRO A O 1
ATOM 759 N N . ARG A 1 98 ? -2.575 8.021 19.785 1.00 82.31 98 ARG A N 1
ATOM 760 C CA . ARG A 1 98 ? -1.559 8.315 18.775 1.00 82.31 98 ARG A CA 1
ATOM 761 C C . ARG A 1 98 ? -2.025 9.506 17.938 1.00 82.31 98 ARG A C 1
ATOM 763 O O . ARG A 1 98 ? -3.161 9.529 17.464 1.00 82.31 98 ARG A O 1
ATOM 770 N N . ARG A 1 99 ? -1.136 10.483 17.727 1.00 83.31 99 ARG A N 1
ATOM 771 C CA . ARG A 1 99 ? -1.411 11.614 16.831 1.00 83.31 99 ARG A CA 1
ATOM 772 C C . ARG A 1 99 ? -1.654 11.080 15.420 1.00 83.31 99 ARG A C 1
ATOM 774 O O . ARG A 1 99 ? -0.736 10.581 14.775 1.00 83.31 99 ARG A O 1
ATOM 781 N N . VAL A 1 100 ? -2.901 11.170 14.979 1.00 89.00 100 VAL A N 1
ATOM 782 C CA . VAL A 1 100 ? -3.335 10.852 13.616 1.00 89.00 100 VAL A CA 1
ATOM 783 C C . VAL A 1 100 ? -3.095 12.052 12.704 1.00 89.00 100 VAL A C 1
ATOM 785 O O . VAL A 1 100 ? -3.214 13.203 13.136 1.00 89.00 100 VAL A O 1
ATOM 788 N N . TRP A 1 101 ? -2.739 11.793 11.448 1.00 86.62 101 TRP A N 1
ATOM 789 C CA . TRP A 1 101 ? -2.463 12.847 10.470 1.00 86.62 101 TRP A CA 1
ATOM 790 C C . TRP A 1 101 ? -3.753 13.632 10.138 1.00 86.62 101 TRP A C 1
ATOM 792 O O . TRP A 1 101 ? -4.830 13.033 10.176 1.00 86.62 101 TRP A O 1
ATOM 802 N N . PRO A 1 102 ? -3.708 14.940 9.804 1.00 91.38 102 PRO A N 1
ATOM 803 C CA . PRO A 1 102 ? -4.920 15.747 9.603 1.00 91.38 102 PRO A CA 1
ATOM 804 C C . PRO A 1 102 ? -5.937 15.161 8.611 1.00 91.38 102 PRO A C 1
ATOM 806 O O . PRO A 1 102 ? -7.138 15.211 8.865 1.00 91.38 102 PRO A O 1
ATOM 809 N N . MET A 1 103 ? -5.494 14.527 7.521 1.00 88.69 103 MET A N 1
ATOM 810 C CA . MET A 1 103 ? -6.423 13.864 6.592 1.00 88.69 103 MET A CA 1
ATOM 811 C C . MET A 1 103 ? -7.057 12.608 7.189 1.00 88.69 103 MET A C 1
ATOM 813 O O . MET A 1 103 ? -8.204 12.294 6.896 1.00 88.69 103 MET A O 1
ATOM 817 N N . GLU A 1 104 ? -6.333 11.878 8.034 1.00 89.81 104 GLU A N 1
ATOM 818 C CA . GLU A 1 104 ? -6.887 10.714 8.722 1.00 89.81 104 GLU A CA 1
ATOM 819 C C . GLU A 1 104 ? -7.918 11.151 9.770 1.00 89.81 104 GLU A C 1
ATOM 821 O O . GLU A 1 104 ? -8.968 10.528 9.897 1.00 89.81 104 GLU A O 1
ATOM 826 N N . GLN A 1 105 ? -7.695 12.292 10.435 1.00 91.38 105 GLN A N 1
ATOM 827 C CA . GLN A 1 105 ? -8.706 12.935 11.282 1.00 91.38 105 GLN A CA 1
ATOM 828 C C . GLN A 1 105 ? -9.951 13.324 10.483 1.00 91.38 105 GLN A C 1
ATOM 830 O O . GLN A 1 105 ? -11.065 13.039 10.925 1.00 91.38 105 GLN A O 1
ATOM 835 N N . PHE A 1 106 ? -9.770 13.925 9.303 1.00 92.25 106 PHE A N 1
ATOM 836 C CA . PHE A 1 106 ? -10.871 14.246 8.400 1.00 92.25 106 PHE A CA 1
ATOM 837 C C . PHE A 1 106 ? -11.654 12.991 8.010 1.00 92.25 106 PHE A C 1
ATOM 839 O O . PHE A 1 106 ? -12.868 12.973 8.178 1.00 92.25 106 PHE A O 1
ATOM 846 N N . TRP A 1 107 ? -10.988 11.923 7.560 1.00 92.12 107 TRP A N 1
ATOM 847 C CA . TRP A 1 107 ? -11.671 10.680 7.192 1.00 92.12 107 TRP A CA 1
ATOM 848 C C . TRP A 1 107 ? -12.399 10.053 8.381 1.00 92.12 107 TRP A C 1
ATOM 850 O O . TRP A 1 107 ? -13.553 9.659 8.243 1.00 92.12 107 TRP A O 1
ATOM 860 N N . ASN A 1 108 ? -11.786 10.042 9.567 1.00 90.25 108 ASN A N 1
ATOM 861 C CA . ASN A 1 108 ? -12.429 9.552 10.785 1.00 90.25 108 ASN A CA 1
ATOM 862 C C . ASN A 1 108 ? -13.671 10.374 11.157 1.00 90.25 108 ASN A C 1
ATOM 864 O O . ASN A 1 108 ? -14.640 9.815 11.663 1.00 90.25 108 ASN A O 1
ATOM 868 N N . LYS A 1 109 ? -13.664 11.690 10.915 1.00 91.88 109 LYS A N 1
ATOM 869 C CA . LYS A 1 109 ? -14.819 12.582 11.116 1.00 91.88 109 LYS A CA 1
ATOM 870 C C . LYS A 1 109 ? -15.876 12.413 10.031 1.00 91.88 109 LYS A C 1
ATOM 872 O O . LYS A 1 109 ? -17.057 12.358 10.338 1.00 91.88 109 LYS A O 1
ATOM 877 N N . PHE A 1 110 ? -15.468 12.262 8.780 1.00 91.31 110 PHE A N 1
ATOM 878 C CA . PHE A 1 110 ? -16.369 12.086 7.649 1.00 91.31 110 PHE A CA 1
ATOM 879 C C . PHE A 1 110 ? -17.131 10.755 7.718 1.00 91.31 110 PHE A C 1
ATOM 881 O O . PHE A 1 110 ? -18.313 10.709 7.374 1.00 91.31 110 PHE A O 1
ATOM 888 N N . LEU A 1 111 ? -16.473 9.693 8.197 1.00 91.31 111 LEU A N 1
ATOM 889 C CA . LEU A 1 111 ? -17.032 8.345 8.333 1.00 91.31 111 LEU A CA 1
ATOM 890 C C . LEU A 1 111 ? -17.843 8.124 9.625 1.00 91.31 111 LEU A C 1
ATOM 892 O O . LEU A 1 111 ? -18.485 7.083 9.741 1.00 91.31 111 LEU A O 1
ATOM 896 N N . GLN A 1 112 ? -17.860 9.081 10.566 1.00 90.00 112 GLN A N 1
ATOM 897 C CA . GLN A 1 112 ? -18.604 8.961 11.835 1.00 90.00 112 GLN A CA 1
ATOM 898 C C . GLN A 1 112 ? -20.108 8.737 11.630 1.00 90.00 112 GLN A C 1
ATOM 900 O O . GLN A 1 112 ? -20.711 7.984 12.387 1.00 90.00 112 GLN A O 1
ATOM 905 N N . ASP A 1 113 ? -20.691 9.310 10.575 1.00 86.88 113 ASP A N 1
ATOM 906 C CA . ASP A 1 113 ? -22.126 9.184 10.284 1.00 86.88 113 ASP A CA 1
ATOM 907 C C . ASP A 1 113 ? -22.538 7.776 9.808 1.00 86.88 113 ASP A C 1
ATOM 909 O O . ASP A 1 113 ? -23.721 7.513 9.613 1.00 86.88 113 ASP A O 1
ATOM 913 N N . GLY A 1 114 ? -21.581 6.874 9.540 1.00 85.62 114 GLY A N 1
ATOM 914 C CA . GLY A 1 114 ? -21.850 5.480 9.162 1.00 85.62 114 GLY A CA 1
ATOM 915 C C . GLY A 1 114 ? -22.524 5.277 7.797 1.00 85.62 114 GLY A C 1
ATOM 916 O O . GLY A 1 114 ? -22.861 4.148 7.441 1.00 85.62 114 GLY A O 1
ATOM 917 N N . ALA A 1 115 ? -22.716 6.339 7.009 1.00 92.56 115 ALA A N 1
ATOM 918 C CA . ALA A 1 115 ? -23.413 6.260 5.731 1.00 92.56 115 ALA A CA 1
ATOM 919 C C . ALA A 1 115 ? -22.682 5.328 4.734 1.00 92.56 115 ALA A C 1
ATOM 921 O O . ALA A 1 115 ? -21.479 5.492 4.494 1.00 92.56 115 ALA A O 1
ATOM 922 N N . PRO A 1 116 ? -23.387 4.379 4.086 1.00 91.94 116 PRO A N 1
ATOM 923 C CA . PRO A 1 116 ? -22.755 3.328 3.286 1.00 91.94 116 PRO A CA 1
ATOM 924 C C . PRO A 1 116 ? -21.991 3.874 2.074 1.00 91.94 116 PRO A C 1
ATOM 926 O O . PRO A 1 116 ? -20.920 3.368 1.743 1.00 91.94 116 PRO A O 1
ATOM 929 N N . TRP A 1 117 ? -22.477 4.951 1.450 1.00 92.56 117 TRP A N 1
ATOM 930 C CA . TRP A 1 117 ? -21.808 5.577 0.304 1.00 92.56 117 TRP A CA 1
ATOM 931 C C . TRP A 1 117 ? -20.457 6.210 0.677 1.00 92.56 117 TRP A C 1
ATOM 933 O O . TRP A 1 117 ? -19.515 6.165 -0.114 1.00 92.56 117 TRP A O 1
ATOM 943 N N . LYS A 1 118 ? -20.308 6.727 1.906 1.00 92.81 118 LYS A N 1
ATOM 944 C CA . LYS A 1 118 ? -19.039 7.295 2.387 1.00 92.81 118 LYS A CA 1
ATOM 945 C C . LYS A 1 118 ? -17.962 6.220 2.534 1.00 92.81 118 LYS A C 1
ATOM 947 O O . LYS A 1 118 ? -16.806 6.453 2.184 1.00 92.81 118 LYS A O 1
ATOM 952 N N . ASN A 1 119 ? -18.355 5.020 2.966 1.00 91.25 119 ASN A N 1
ATOM 953 C CA . ASN A 1 119 ? -17.461 3.862 3.040 1.00 91.25 119 ASN A CA 1
ATOM 954 C C . ASN A 1 119 ? -16.974 3.422 1.656 1.00 91.25 119 ASN A C 1
ATOM 956 O O . ASN A 1 119 ? -15.815 3.033 1.515 1.00 91.25 119 ASN A O 1
ATOM 960 N N . VAL A 1 120 ? -17.831 3.499 0.633 1.00 94.38 120 VAL A N 1
ATOM 961 C CA . VAL A 1 120 ? -17.437 3.196 -0.751 1.00 94.38 120 VAL A CA 1
ATOM 962 C C . VAL A 1 120 ? -16.363 4.177 -1.221 1.00 94.38 120 VAL A C 1
ATOM 964 O O . VAL A 1 120 ? -15.304 3.742 -1.664 1.00 94.38 120 VAL A O 1
ATOM 967 N N . ILE A 1 121 ? -16.575 5.484 -1.037 1.00 93.75 121 ILE A N 1
ATOM 968 C CA . ILE A 1 121 ? -15.593 6.514 -1.420 1.00 93.75 121 ILE A CA 1
ATOM 969 C C . ILE A 1 121 ? -14.261 6.303 -0.698 1.00 93.75 121 ILE A C 1
ATOM 971 O O . ILE A 1 121 ? -13.206 6.319 -1.331 1.00 93.75 121 ILE A O 1
ATOM 975 N N . TYR A 1 122 ? -14.297 6.060 0.613 1.00 92.44 122 TYR A N 1
ATOM 976 C CA . TYR A 1 122 ? -13.087 5.825 1.396 1.00 92.44 122 TYR A CA 1
ATOM 977 C C . TYR A 1 122 ? -12.315 4.585 0.922 1.00 92.44 122 TYR A C 1
ATOM 979 O O . TYR A 1 122 ? -11.088 4.628 0.797 1.00 92.44 122 TYR A O 1
ATOM 987 N N . LYS A 1 123 ? -13.015 3.489 0.600 1.00 93.75 123 LYS A N 1
ATOM 988 C CA . LYS A 1 123 ? -12.392 2.273 0.054 1.00 93.75 123 LYS A CA 1
ATOM 989 C C . LYS A 1 123 ? -11.718 2.540 -1.288 1.00 93.75 123 LYS A C 1
ATOM 991 O O . LYS A 1 123 ? -10.563 2.143 -1.458 1.00 93.75 123 LYS A O 1
ATOM 996 N N . THR A 1 124 ? -12.399 3.240 -2.195 1.00 96.19 124 THR A N 1
ATOM 997 C CA . THR A 1 124 ? -11.853 3.620 -3.504 1.00 96.19 124 THR A CA 1
ATOM 998 C C . THR A 1 124 ? -10.637 4.530 -3.352 1.00 96.19 124 THR A C 1
ATOM 1000 O O . THR A 1 124 ? -9.612 4.297 -3.987 1.00 96.19 124 THR A O 1
ATOM 1003 N N . TYR A 1 125 ? -10.697 5.516 -2.453 1.00 94.00 125 TYR A N 1
ATOM 1004 C CA . TYR A 1 125 ? -9.572 6.399 -2.142 1.00 94.00 125 TYR A CA 1
ATOM 1005 C C . TYR A 1 125 ? -8.354 5.626 -1.618 1.00 94.00 125 TYR A C 1
ATOM 1007 O O . TYR A 1 125 ? -7.246 5.811 -2.121 1.00 94.00 125 TYR A O 1
ATOM 1015 N N . ARG A 1 126 ? -8.542 4.709 -0.656 1.00 92.88 126 ARG A N 1
ATOM 1016 C CA . ARG A 1 126 ? -7.433 3.886 -0.145 1.00 92.88 126 ARG A CA 1
ATOM 1017 C C . ARG A 1 126 ? -6.831 2.988 -1.219 1.00 92.88 126 ARG A C 1
ATOM 1019 O O . ARG A 1 126 ? -5.610 2.883 -1.279 1.00 92.88 126 ARG A O 1
ATOM 1026 N N . HIS A 1 127 ? -7.661 2.366 -2.057 1.00 95.81 127 HIS A N 1
ATOM 1027 C CA . HIS A 1 127 ? -7.174 1.541 -3.166 1.00 95.81 127 HIS A CA 1
ATOM 1028 C C . HIS A 1 127 ? -6.413 2.376 -4.196 1.00 95.81 127 HIS A C 1
ATOM 1030 O O . HIS A 1 127 ? -5.378 1.937 -4.684 1.00 95.81 127 HIS A O 1
ATOM 1036 N N . SER A 1 128 ? -6.870 3.599 -4.470 1.00 95.62 128 SER A N 1
ATOM 1037 C CA . SER A 1 128 ? -6.174 4.537 -5.351 1.00 95.62 128 SER A CA 1
ATOM 1038 C C . SER A 1 128 ? -4.790 4.904 -4.808 1.00 95.62 128 SER A C 1
ATOM 1040 O O . SER A 1 128 ? -3.790 4.751 -5.507 1.00 95.62 128 SER A O 1
ATOM 1042 N N . ILE A 1 129 ? -4.691 5.283 -3.528 1.00 94.81 129 ILE A N 1
ATOM 1043 C CA . ILE A 1 129 ? -3.393 5.561 -2.893 1.00 94.81 129 ILE A CA 1
ATOM 1044 C C . ILE A 1 129 ? -2.489 4.335 -2.920 1.00 94.81 129 ILE A C 1
ATOM 1046 O O . ILE A 1 129 ? -1.295 4.463 -3.194 1.00 94.81 129 ILE A O 1
ATOM 1050 N N . PHE A 1 130 ? -3.036 3.151 -2.650 1.00 95.56 130 PHE A N 1
ATOM 1051 C CA . PHE A 1 130 ? -2.276 1.911 -2.717 1.00 95.56 130 PHE A CA 1
ATOM 1052 C C . PHE A 1 130 ? -1.727 1.670 -4.127 1.00 95.56 130 PHE A C 1
ATOM 1054 O O . PHE A 1 130 ? -0.532 1.442 -4.273 1.00 95.56 130 PHE A O 1
ATOM 1061 N N . ALA A 1 131 ? -2.553 1.814 -5.166 1.00 96.62 131 ALA A N 1
ATOM 1062 C CA . ALA A 1 131 ? -2.123 1.671 -6.553 1.00 96.62 131 ALA A CA 1
ATOM 1063 C C . ALA A 1 131 ? -1.019 2.676 -6.921 1.00 96.62 131 ALA A C 1
ATOM 1065 O O . ALA A 1 131 ? -0.003 2.300 -7.499 1.00 96.62 131 ALA A O 1
ATOM 1066 N N . VAL A 1 132 ? -1.151 3.943 -6.527 1.00 96.81 132 VAL A N 1
ATOM 1067 C CA . VAL A 1 132 ? -0.110 4.949 -6.789 1.00 96.81 132 VAL A CA 1
ATOM 1068 C C . VAL A 1 132 ? 1.194 4.586 -6.075 1.00 96.81 132 VAL A C 1
ATOM 1070 O O . VAL A 1 132 ? 2.260 4.565 -6.685 1.00 96.81 132 VAL A O 1
ATOM 1073 N N . THR A 1 133 ? 1.122 4.261 -4.787 1.00 95.94 133 THR A N 1
ATOM 1074 C CA . THR A 1 133 ? 2.319 4.036 -3.964 1.00 95.94 133 THR A CA 1
ATOM 1075 C C . THR A 1 133 ? 3.016 2.708 -4.240 1.00 95.94 133 THR A C 1
ATOM 1077 O O . THR A 1 133 ? 4.242 2.664 -4.234 1.00 95.94 133 THR A O 1
ATOM 1080 N N . HIS A 1 134 ? 2.262 1.639 -4.494 1.00 95.12 134 HIS A N 1
ATOM 1081 C CA . HIS A 1 134 ? 2.794 0.280 -4.628 1.00 95.12 134 HIS A CA 1
ATOM 1082 C C . HIS A 1 134 ? 2.906 -0.192 -6.079 1.00 95.12 134 HIS A C 1
ATOM 1084 O O . HIS A 1 134 ? 3.624 -1.152 -6.337 1.00 95.12 134 HIS A O 1
ATOM 1090 N N . VAL A 1 135 ? 2.227 0.461 -7.028 1.00 95.50 135 VAL A N 1
ATOM 1091 C CA . VAL A 1 135 ? 2.313 0.109 -8.453 1.00 95.50 135 VAL A CA 1
ATOM 1092 C C . VAL A 1 135 ? 2.996 1.221 -9.231 1.00 95.50 135 VAL A C 1
ATOM 1094 O O . VAL A 1 135 ? 4.048 0.987 -9.816 1.00 95.50 135 VAL A O 1
ATOM 1097 N N . LEU A 1 136 ? 2.459 2.444 -9.206 1.00 97.00 136 LEU A N 1
ATOM 1098 C CA . LEU A 1 136 ? 2.958 3.514 -10.074 1.00 97.00 136 LEU A CA 1
ATOM 1099 C C . LEU A 1 136 ? 4.396 3.923 -9.727 1.00 97.00 136 LEU A C 1
ATOM 1101 O O . LEU A 1 136 ? 5.241 3.965 -10.619 1.00 97.00 136 LEU A O 1
ATOM 1105 N N . ILE A 1 137 ? 4.686 4.177 -8.446 1.00 96.00 137 ILE A N 1
ATOM 1106 C CA . ILE A 1 137 ? 6.029 4.589 -8.009 1.00 96.00 137 ILE A CA 1
ATOM 1107 C C . ILE A 1 137 ? 7.073 3.501 -8.328 1.00 96.00 137 ILE A C 1
ATOM 1109 O O . ILE A 1 137 ? 8.065 3.827 -8.983 1.00 96.00 137 ILE A O 1
ATOM 1113 N N . PRO A 1 138 ? 6.879 2.215 -7.967 1.00 97.38 138 PRO A N 1
ATOM 1114 C CA . PRO A 1 138 ? 7.846 1.177 -8.316 1.00 97.38 138 PRO A CA 1
ATOM 1115 C C . PRO A 1 138 ? 7.986 0.964 -9.822 1.00 97.38 138 PRO A C 1
ATOM 1117 O O . PRO A 1 138 ? 9.108 0.829 -10.299 1.00 97.38 138 PRO A O 1
ATOM 1120 N N . VAL A 1 139 ? 6.888 0.989 -10.587 1.00 97.62 139 VAL A N 1
ATOM 1121 C CA . VAL A 1 139 ? 6.941 0.873 -12.054 1.00 97.62 139 VAL A CA 1
ATOM 1122 C C . VAL A 1 139 ? 7.761 2.009 -12.659 1.00 97.62 139 VAL A C 1
ATOM 1124 O O . VAL A 1 139 ? 8.593 1.756 -13.525 1.00 97.62 139 VAL A O 1
ATOM 1127 N N . TRP A 1 140 ? 7.596 3.244 -12.181 1.00 96.94 140 TRP A N 1
ATOM 1128 C CA . TRP A 1 140 ? 8.405 4.381 -12.626 1.00 96.94 140 TRP A CA 1
ATOM 1129 C C . TRP A 1 140 ? 9.883 4.227 -12.268 1.00 96.94 140 TRP A C 1
ATOM 1131 O O . TRP A 1 140 ? 10.739 4.486 -13.112 1.00 96.94 140 TRP A O 1
ATOM 1141 N N . ILE A 1 141 ? 10.193 3.765 -11.054 1.00 96.06 141 ILE A N 1
ATOM 1142 C CA . ILE A 1 141 ? 11.576 3.519 -10.619 1.00 96.06 141 ILE A CA 1
ATOM 1143 C C . ILE A 1 141 ? 12.223 2.422 -11.471 1.00 96.06 141 ILE A C 1
ATOM 1145 O O . ILE A 1 141 ? 13.337 2.605 -11.958 1.00 96.06 141 ILE A O 1
ATOM 1149 N N . ILE A 1 142 ? 11.529 1.302 -11.692 1.00 95.75 142 ILE A N 1
ATOM 1150 C CA . ILE A 1 142 ? 12.015 0.197 -12.528 1.00 95.75 142 ILE A CA 1
ATOM 1151 C C . ILE A 1 142 ? 12.200 0.674 -13.965 1.00 95.75 142 ILE A C 1
ATOM 1153 O O . ILE A 1 142 ? 13.236 0.406 -14.566 1.00 95.75 142 ILE A O 1
ATOM 1157 N N . HIS A 1 143 ? 11.236 1.412 -14.513 1.00 94.81 143 HIS A N 1
ATOM 1158 C CA . HIS A 1 143 ? 11.335 1.953 -15.862 1.00 94.81 143 HIS A CA 1
ATOM 1159 C C . HIS A 1 143 ? 12.544 2.884 -16.008 1.00 94.81 143 HIS A C 1
ATOM 1161 O O . HIS A 1 143 ? 13.319 2.737 -16.952 1.00 94.81 143 HIS A O 1
ATOM 1167 N N . TYR A 1 144 ? 12.757 3.787 -15.048 1.00 95.94 144 TYR A N 1
ATOM 1168 C CA . TYR A 1 144 ? 13.941 4.642 -15.008 1.00 95.94 144 TYR A CA 1
ATOM 1169 C C . TYR A 1 144 ? 15.228 3.809 -14.928 1.00 95.94 144 TYR A C 1
ATOM 1171 O O . TYR A 1 144 ? 16.177 4.047 -15.675 1.00 95.94 144 TYR A O 1
ATOM 1179 N N . TYR A 1 145 ? 15.244 2.784 -14.075 1.00 93.50 145 TYR A N 1
ATOM 1180 C CA . TYR A 1 145 ? 16.397 1.909 -13.915 1.00 93.50 145 TYR A CA 1
ATOM 1181 C C . TYR A 1 145 ? 16.736 1.151 -15.203 1.00 93.50 145 TYR A C 1
ATOM 1183 O O . TYR A 1 145 ? 17.881 1.170 -15.652 1.00 93.50 145 TYR A O 1
ATOM 1191 N N . LEU A 1 146 ? 15.740 0.538 -15.845 1.00 92.69 146 LEU A N 1
ATOM 1192 C CA . LEU A 1 146 ? 15.913 -0.153 -17.120 1.00 92.69 146 LEU A CA 1
ATOM 1193 C C . LEU A 1 146 ? 16.423 0.806 -18.201 1.00 92.69 146 LEU A C 1
ATOM 1195 O O . LEU A 1 146 ? 17.394 0.482 -18.883 1.00 92.69 146 LEU A O 1
ATOM 1199 N N . LYS A 1 147 ? 15.817 1.998 -18.300 1.00 91.12 147 LYS A N 1
ATOM 1200 C CA . LYS A 1 147 ? 16.119 3.007 -19.323 1.00 91.12 147 LYS A CA 1
ATOM 1201 C C . LYS A 1 147 ? 17.535 3.574 -19.241 1.00 91.12 147 LYS A C 1
ATOM 1203 O O . LYS A 1 147 ? 18.088 3.911 -20.283 1.00 91.12 147 LYS A O 1
ATOM 1208 N N . TYR A 1 148 ? 18.095 3.735 -18.043 1.00 91.00 148 TYR A N 1
ATOM 1209 C CA . TYR A 1 148 ? 19.392 4.403 -17.874 1.00 91.00 148 TYR A CA 1
ATOM 1210 C C . TYR A 1 148 ? 20.525 3.475 -17.434 1.00 91.00 148 TYR A C 1
ATOM 1212 O O . TYR A 1 148 ? 21.682 3.765 -17.724 1.00 91.00 148 TYR A O 1
ATOM 1220 N N . HIS A 1 149 ? 20.237 2.362 -16.758 1.00 87.44 149 HIS A N 1
ATOM 1221 C CA . HIS A 1 149 ? 21.281 1.461 -16.260 1.00 87.44 149 HIS A CA 1
ATOM 1222 C C . HIS A 1 149 ? 21.401 0.171 -17.057 1.00 87.44 149 HIS A C 1
ATOM 1224 O O . HIS A 1 149 ? 22.514 -0.328 -17.232 1.00 87.44 149 HIS A O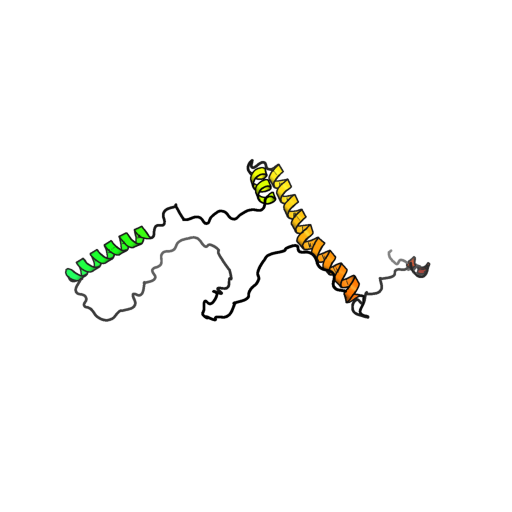 1
ATOM 1230 N N . VAL A 1 150 ? 20.277 -0.388 -17.506 1.00 84.19 150 VAL A N 1
ATOM 1231 C CA . VAL A 1 150 ? 20.282 -1.703 -18.150 1.00 84.19 150 VAL A CA 1
ATOM 1232 C C . VAL A 1 150 ? 20.554 -1.548 -19.641 1.00 84.19 150 VAL A C 1
ATOM 1234 O O . VAL A 1 150 ? 21.548 -2.090 -20.109 1.00 84.19 150 VAL A O 1
ATOM 1237 N N . THR A 1 151 ? 19.798 -0.718 -20.360 1.00 82.69 151 THR A N 1
ATOM 1238 C CA . THR A 1 151 ? 20.022 -0.445 -21.798 1.00 82.69 151 THR A CA 1
ATOM 1239 C C . THR A 1 151 ? 21.370 0.214 -22.108 1.00 82.69 151 THR A C 1
ATOM 1241 O O . THR A 1 151 ? 21.879 0.070 -23.215 1.00 82.69 151 THR A O 1
ATOM 1244 N N . ALA A 1 152 ? 21.979 0.910 -21.142 1.00 81.50 152 ALA A N 1
ATOM 1245 C CA . ALA A 1 152 ? 23.308 1.506 -21.297 1.00 81.50 152 ALA A CA 1
ATOM 1246 C C . ALA A 1 152 ? 24.437 0.461 -21.363 1.00 81.50 152 ALA A C 1
ATOM 1248 O O . ALA A 1 152 ? 25.551 0.776 -21.780 1.00 81.50 152 ALA A O 1
ATOM 1249 N N . LYS A 1 153 ? 24.172 -0.782 -20.942 1.00 81.00 153 LYS A N 1
ATOM 1250 C CA . LYS A 1 153 ? 25.127 -1.8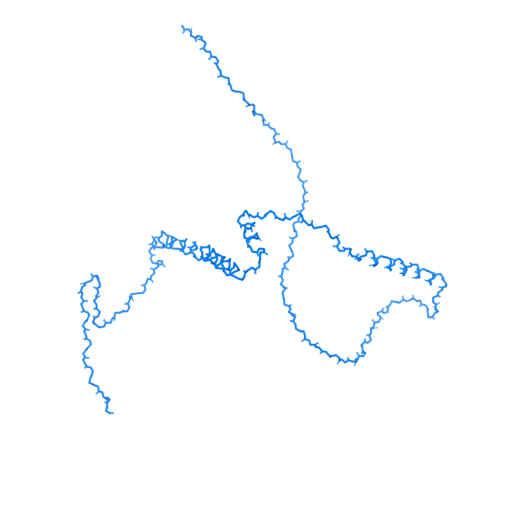91 -20.993 1.00 81.00 153 LYS A CA 1
ATOM 1251 C C . LYS A 1 153 ? 24.742 -2.839 -22.134 1.00 81.00 153 LYS A C 1
ATOM 1253 O O . LYS A 1 153 ? 23.586 -3.253 -22.196 1.00 81.00 153 LYS A O 1
ATOM 1258 N N . PRO A 1 154 ? 25.676 -3.223 -23.020 1.00 80.50 154 PRO A N 1
ATOM 1259 C CA . PRO A 1 154 ? 25.359 -4.127 -24.120 1.00 80.50 154 PRO A CA 1
ATOM 1260 C C . PRO A 1 154 ? 24.966 -5.523 -23.600 1.00 80.50 154 PRO A C 1
ATOM 1262 O O . PRO A 1 154 ? 25.519 -5.997 -22.609 1.00 80.50 154 PRO A O 1
ATOM 1265 N N . TYR A 1 155 ? 24.023 -6.180 -24.289 1.00 72.75 155 TYR A N 1
ATOM 1266 C CA . TYR A 1 155 ? 23.534 -7.554 -24.040 1.00 72.75 155 TYR A CA 1
ATOM 1267 C C . TYR A 1 155 ? 22.803 -7.825 -22.716 1.00 72.75 155 TYR A C 1
ATOM 1269 O O . TYR A 1 155 ? 22.555 -8.977 -22.370 1.00 72.75 155 TYR A O 1
ATOM 1277 N N . THR A 1 156 ? 22.416 -6.797 -21.971 1.00 75.31 156 THR A N 1
ATOM 1278 C CA . THR A 1 156 ? 21.648 -6.959 -20.725 1.00 75.31 156 THR A CA 1
ATOM 1279 C C . THR A 1 156 ? 20.155 -7.181 -20.969 1.00 75.31 156 THR A C 1
ATOM 1281 O O . THR A 1 156 ? 19.527 -7.964 -20.259 1.00 75.31 156 THR A O 1
ATOM 1284 N N . VAL A 1 157 ? 19.588 -6.528 -21.987 1.00 75.75 157 VAL A N 1
ATOM 1285 C CA . VAL A 1 157 ? 18.227 -6.768 -22.482 1.00 75.75 157 VAL A CA 1
ATOM 1286 C C . VAL A 1 157 ? 18.340 -7.282 -23.908 1.00 75.75 157 VAL A C 1
ATOM 1288 O O . VAL A 1 157 ? 18.523 -6.508 -24.844 1.00 75.75 157 VAL A O 1
ATOM 1291 N N . VAL A 1 158 ? 18.277 -8.601 -24.072 1.00 80.00 158 VAL A N 1
ATOM 1292 C CA . VAL A 1 158 ? 18.209 -9.233 -25.393 1.00 80.00 158 VAL A CA 1
ATOM 1293 C C . VAL A 1 158 ? 16.751 -9.559 -25.671 1.00 80.00 158 VAL A C 1
ATOM 1295 O O . VAL A 1 158 ? 16.207 -10.536 -25.155 1.00 80.00 158 VAL A O 1
ATOM 1298 N N . GLU A 1 159 ? 16.108 -8.710 -26.463 1.00 79.50 159 GLU A N 1
ATOM 1299 C CA . GLU A 1 159 ? 14.754 -8.968 -26.929 1.00 79.50 159 GLU A CA 1
ATOM 1300 C C . GLU A 1 159 ? 14.778 -10.024 -28.040 1.00 79.50 159 GLU A C 1
ATOM 1302 O O . GLU A 1 159 ? 15.657 -10.041 -28.909 1.00 79.50 159 GLU A O 1
ATOM 1307 N N . ARG A 1 160 ? 13.815 -10.949 -28.007 1.00 82.31 160 ARG A N 1
ATOM 1308 C CA . ARG A 1 160 ? 13.622 -11.880 -29.118 1.00 82.31 160 ARG A CA 1
ATOM 1309 C C . ARG A 1 160 ? 13.000 -11.110 -30.269 1.00 82.31 160 ARG A C 1
ATOM 1311 O O . ARG A 1 160 ? 12.016 -10.407 -30.070 1.00 82.31 160 ARG A O 1
ATOM 1318 N N . LYS A 1 161 ? 13.540 -11.294 -31.471 1.00 82.19 161 LYS A N 1
ATOM 1319 C CA . LYS A 1 161 ? 12.968 -10.701 -32.682 1.00 82.19 161 LYS A CA 1
ATOM 1320 C C . LYS A 1 161 ? 11.470 -11.052 -32.771 1.00 82.19 161 LYS A C 1
ATOM 1322 O O . LYS A 1 161 ? 11.130 -12.217 -32.524 1.00 82.19 161 LYS A O 1
ATOM 1327 N N . PRO A 1 162 ? 10.587 -10.083 -33.079 1.00 84.38 162 PRO A N 1
ATOM 1328 C CA . PRO A 1 162 ? 9.154 -10.335 -33.166 1.00 84.38 162 PRO A CA 1
ATOM 1329 C C . PRO A 1 162 ? 8.865 -11.410 -34.218 1.00 84.38 162 PRO A C 1
ATOM 1331 O O . PRO A 1 162 ? 9.598 -11.547 -35.200 1.00 84.38 162 PRO A O 1
ATOM 1334 N N . ARG A 1 163 ? 7.815 -12.211 -33.997 1.00 81.19 163 ARG A N 1
ATOM 1335 C CA . ARG A 1 163 ? 7.382 -13.206 -34.986 1.00 81.19 163 ARG A CA 1
ATOM 1336 C C . ARG A 1 163 ? 6.781 -12.482 -36.179 1.00 81.19 163 ARG A C 1
ATOM 1338 O O . ARG A 1 163 ? 5.928 -11.622 -35.999 1.00 81.19 163 ARG A O 1
ATOM 1345 N N . ILE A 1 164 ? 7.244 -12.865 -37.355 1.00 83.56 164 ILE A N 1
ATOM 1346 C CA . ILE A 1 164 ? 6.871 -12.275 -38.629 1.00 83.56 164 ILE A CA 1
ATOM 1347 C C . ILE A 1 164 ? 5.987 -13.277 -39.374 1.00 83.56 164 ILE A C 1
ATOM 1349 O O . ILE A 1 164 ? 6.366 -14.447 -39.485 1.00 83.56 164 ILE A O 1
ATOM 1353 N N . PHE A 1 165 ? 4.840 -12.826 -39.881 1.00 81.56 165 PHE A N 1
ATOM 1354 C CA . PHE A 1 165 ? 3.928 -13.635 -40.684 1.00 81.56 165 PHE A CA 1
ATOM 1355 C C . PHE A 1 165 ? 3.896 -13.170 -42.148 1.00 81.56 165 PHE A C 1
ATOM 1357 O O . PHE A 1 165 ? 4.203 -12.017 -42.454 1.00 81.56 165 PHE A O 1
ATOM 1364 N N . PRO A 1 166 ? 3.563 -14.071 -43.089 1.00 77.69 166 PRO A N 1
ATOM 1365 C CA . PRO A 1 166 ? 3.371 -13.700 -44.491 1.00 77.69 166 PRO A CA 1
ATOM 1366 C C . PRO A 1 166 ? 2.286 -12.625 -44.634 1.00 77.69 166 PRO A C 1
ATOM 1368 O O . PRO A 1 166 ? 1.203 -12.763 -44.073 1.00 77.69 166 PRO A O 1
ATOM 1371 N N . GLY A 1 167 ? 2.563 -11.573 -45.402 1.00 72.62 167 GLY A N 1
ATOM 1372 C CA . GLY A 1 167 ? 1.681 -10.415 -45.562 1.00 72.62 167 GLY A CA 1
ATOM 1373 C C . GLY A 1 167 ? 1.925 -9.266 -44.576 1.00 72.62 167 GLY A C 1
ATOM 1374 O O . GLY A 1 167 ? 1.398 -8.179 -44.807 1.00 72.62 167 GLY A O 1
ATOM 1375 N N . ASP A 1 168 ? 2.741 -9.453 -43.531 1.00 80.50 168 ASP A N 1
ATOM 1376 C CA . ASP A 1 168 ? 3.146 -8.344 -42.661 1.00 80.50 168 ASP A CA 1
ATOM 1377 C C . ASP A 1 168 ? 4.056 -7.363 -43.422 1.00 80.50 168 ASP A C 1
ATOM 1379 O O . ASP A 1 168 ? 4.754 -7.722 -44.375 1.00 80.50 168 ASP A O 1
ATOM 1383 N N . THR A 1 169 ? 4.066 -6.103 -42.989 1.00 75.31 169 THR A N 1
ATOM 1384 C CA . THR A 1 169 ? 4.992 -5.078 -43.488 1.00 75.31 169 THR A CA 1
ATOM 1385 C C . THR A 1 169 ? 6.009 -4.744 -42.413 1.00 75.31 169 THR A C 1
ATOM 1387 O O . THR A 1 169 ? 5.639 -4.313 -41.318 1.00 75.31 169 THR A O 1
ATOM 1390 N N . ILE A 1 170 ? 7.294 -4.906 -42.714 1.00 75.94 170 ILE A N 1
ATOM 1391 C CA . ILE A 1 170 ? 8.362 -4.551 -41.774 1.00 75.94 170 ILE A CA 1
ATOM 1392 C C . ILE A 1 170 ? 8.468 -3.023 -41.724 1.00 75.94 170 ILE A C 1
ATOM 1394 O O . ILE A 1 170 ? 8.842 -2.402 -42.715 1.00 75.94 170 ILE A O 1
ATOM 1398 N N . LEU A 1 171 ? 8.167 -2.408 -40.574 1.00 73.62 171 LEU A N 1
ATOM 1399 C CA . LEU A 1 171 ? 8.144 -0.942 -40.417 1.00 73.62 171 LEU A CA 1
ATOM 1400 C C . LEU A 1 171 ? 9.492 -0.262 -40.727 1.00 73.62 171 LEU A C 1
ATOM 1402 O O . LEU A 1 171 ? 9.512 0.901 -41.113 1.00 73.62 171 LEU A O 1
ATOM 1406 N N . GLU A 1 172 ? 10.607 -0.979 -40.576 1.00 74.81 172 GLU A N 1
ATOM 1407 C CA . GLU A 1 172 ? 11.961 -0.453 -40.799 1.00 74.81 172 GLU A CA 1
ATOM 1408 C C . GLU A 1 172 ? 12.462 -0.627 -42.245 1.00 74.81 172 GLU A C 1
ATOM 1410 O O . GLU A 1 172 ? 13.368 0.086 -42.666 1.00 74.81 172 GLU A O 1
ATOM 1415 N N . THR A 1 173 ? 11.886 -1.558 -43.014 1.00 74.88 173 THR A N 1
ATOM 1416 C CA . THR A 1 173 ? 12.362 -1.922 -44.367 1.00 74.88 173 THR A CA 1
ATOM 1417 C C . THR A 1 173 ? 11.321 -1.624 -45.452 1.00 74.88 173 THR A C 1
ATOM 1419 O O . THR A 1 173 ? 11.673 -1.469 -46.615 1.00 74.88 173 THR A O 1
ATOM 1422 N N . GLY A 1 174 ? 10.036 -1.516 -45.095 1.00 71.12 174 GLY A N 1
ATOM 1423 C CA . GLY A 1 174 ? 8.931 -1.311 -46.039 1.00 71.12 174 GLY A CA 1
ATOM 1424 C C . GLY A 1 174 ? 8.619 -2.526 -46.923 1.00 71.12 174 GLY A C 1
ATOM 1425 O O . GLY A 1 174 ? 7.758 -2.441 -47.795 1.00 71.12 174 GLY A O 1
ATOM 1426 N N . GLU A 1 175 ? 9.295 -3.655 -46.708 1.00 70.19 175 GLU A N 1
ATOM 1427 C CA . GLU A 1 175 ? 9.099 -4.887 -47.469 1.00 70.19 175 GLU A CA 1
ATOM 1428 C C . GLU A 1 175 ? 7.872 -5.651 -46.955 1.00 70.19 175 GLU A C 1
ATOM 1430 O O . GLU A 1 175 ? 7.737 -5.923 -45.757 1.00 70.19 175 GLU A O 1
ATOM 1435 N N . VAL A 1 176 ? 6.967 -5.977 -47.883 1.00 73.44 176 VAL A N 1
ATOM 1436 C CA . VAL A 1 176 ? 5.807 -6.843 -47.642 1.00 73.44 176 VAL A CA 1
ATOM 1437 C C . VAL A 1 176 ? 6.284 -8.286 -47.722 1.00 73.44 176 VAL A C 1
ATOM 1439 O O . VAL A 1 176 ? 6.822 -8.705 -48.750 1.00 73.44 176 VAL A O 1
ATOM 1442 N N . ILE A 1 177 ? 6.085 -9.063 -46.660 1.00 76.25 177 ILE A N 1
ATOM 1443 C CA . ILE A 1 177 ? 6.502 -10.465 -46.672 1.00 76.25 177 ILE A CA 1
ATOM 1444 C C . ILE A 1 177 ? 5.613 -11.245 -47.645 1.00 76.25 177 ILE A C 1
ATOM 1446 O O . ILE A 1 177 ? 4.387 -11.141 -47.553 1.00 76.25 177 ILE A O 1
ATOM 1450 N N . PRO A 1 178 ? 6.196 -12.042 -48.560 1.00 75.44 178 PRO A N 1
ATOM 1451 C CA . PRO A 1 178 ? 5.429 -12.792 -49.542 1.00 75.44 178 PRO A CA 1
ATOM 1452 C C . PRO A 1 178 ? 4.342 -13.647 -48.885 1.00 75.44 178 PRO A C 1
ATOM 1454 O O . PRO A 1 178 ? 4.601 -14.379 -47.926 1.00 75.44 178 PRO A O 1
ATOM 1457 N N . LEU A 1 179 ? 3.125 -13.554 -49.424 1.00 69.00 179 LEU A N 1
ATOM 1458 C CA . LEU A 1 179 ? 2.002 -14.404 -49.037 1.00 69.00 179 LEU A CA 1
ATOM 1459 C C . LEU A 1 179 ? 2.359 -15.877 -49.287 1.00 69.00 179 LEU A C 1
ATOM 1461 O O . LEU A 1 179 ? 3.018 -16.207 -50.277 1.00 69.00 179 LEU A O 1
ATOM 1465 N N . MET A 1 180 ? 1.939 -16.773 -48.390 1.00 67.56 180 MET A N 1
ATOM 1466 C CA . MET A 1 180 ? 2.143 -18.207 -48.603 1.00 67.56 180 MET A CA 1
ATOM 1467 C C . MET A 1 180 ? 1.395 -18.659 -49.862 1.00 67.56 180 MET A C 1
ATOM 1469 O O . MET A 1 180 ? 0.275 -18.224 -50.124 1.00 67.56 180 MET A O 1
ATOM 1473 N N . LYS A 1 181 ? 2.025 -19.546 -50.636 1.00 72.62 181 LYS A N 1
ATOM 1474 C CA . LYS A 1 181 ? 1.406 -20.193 -51.796 1.00 72.62 181 LYS A CA 1
ATOM 1475 C C . LYS A 1 181 ? 0.184 -20.998 -51.339 1.00 72.62 181 LYS A C 1
ATOM 1477 O O . LYS A 1 181 ? 0.264 -21.678 -50.320 1.00 72.62 181 LYS A O 1
ATOM 1482 N N . GLU A 1 182 ? -0.913 -20.920 -52.091 1.00 73.06 182 GLU A N 1
ATOM 1483 C CA . GLU A 1 182 ? -2.163 -21.620 -51.778 1.00 73.06 182 GLU A CA 1
ATOM 1484 C C . GLU A 1 182 ? -1.920 -23.123 -51.582 1.00 73.06 182 GLU A C 1
ATOM 1486 O O . GLU A 1 182 ? -1.325 -23.792 -52.434 1.00 73.06 182 GLU A O 1
ATOM 1491 N N . PHE A 1 183 ? -2.359 -23.645 -50.436 1.00 75.38 183 PHE A N 1
ATOM 1492 C CA . PHE A 1 183 ? -2.378 -25.079 -50.186 1.00 75.38 183 PHE A CA 1
ATOM 1493 C C . PHE A 1 183 ? -3.647 -25.654 -50.825 1.00 75.38 183 PHE A C 1
ATOM 1495 O O . PHE A 1 183 ? -4.726 -25.117 -50.574 1.00 75.38 183 PHE A O 1
ATOM 1502 N N . PRO A 1 184 ? -3.556 -26.718 -51.644 1.00 75.00 184 PRO A N 1
ATOM 1503 C CA . PRO A 1 184 ? -4.747 -27.394 -52.141 1.00 75.00 184 PRO A CA 1
ATOM 1504 C C . PRO A 1 184 ? -5.497 -27.996 -50.947 1.00 75.00 184 PRO A C 1
ATOM 1506 O O . PRO A 1 184 ? -4.980 -28.884 -50.269 1.00 75.00 184 PRO A O 1
ATOM 1509 N N . ASP A 1 185 ? -6.685 -27.465 -50.670 1.00 71.88 185 ASP A N 1
ATOM 1510 C CA . ASP A 1 185 ? -7.521 -27.843 -49.533 1.00 71.88 185 ASP A CA 1
ATOM 1511 C C . ASP A 1 185 ? -8.047 -29.274 -49.746 1.00 71.88 185 ASP A C 1
ATOM 1513 O O . ASP A 1 185 ? -8.731 -29.550 -50.730 1.00 71.88 185 ASP A O 1
ATOM 1517 N N . GLN A 1 186 ? -7.671 -30.218 -48.877 1.00 71.81 186 GLN A N 1
ATOM 1518 C CA . GLN A 1 186 ? -8.068 -31.636 -48.981 1.00 71.81 186 GLN A CA 1
ATOM 1519 C C . GLN A 1 186 ? -9.275 -31.985 -48.093 1.00 71.81 186 GLN A C 1
ATOM 1521 O O . GLN A 1 186 ? -9.517 -33.157 -47.806 1.00 71.81 186 GLN A O 1
ATOM 1526 N N . HIS A 1 187 ? -10.043 -30.990 -47.649 1.00 63.88 187 HIS A N 1
ATOM 1527 C CA . HIS A 1 187 ? -11.282 -31.211 -46.910 1.00 63.88 187 HIS A CA 1
ATOM 1528 C C . HIS A 1 187 ? -12.465 -31.396 -47.871 1.00 63.88 187 HIS A C 1
ATOM 1530 O O . HIS A 1 187 ? -13.112 -30.435 -48.285 1.00 63.88 187 HIS A O 1
ATOM 1536 N N . HIS A 1 188 ? -12.724 -32.659 -48.214 1.00 51.69 188 HIS A N 1
ATOM 1537 C CA . HIS A 1 188 ? -13.985 -33.139 -48.785 1.00 51.69 188 HIS A CA 1
ATOM 1538 C C . HIS A 1 188 ? -14.858 -33.778 -47.706 1.00 51.69 188 HIS A C 1
ATOM 1540 O O . HIS A 1 188 ? -14.289 -34.447 -46.810 1.00 51.69 188 HIS A O 1
#

Radius of gyration: 41.38 Å; chains: 1; bounding box: 72×99×116 Å